Protein AF-A0A225DEX8-F1 (afdb_monomer)

Secondary structure (DSSP, 8-state):
-HHHHHTHHHHHHH--HHHHHHHHHHHHHHTT---HHHHHHHHHHHHHHHHHHHHHHHT-TT--GGGGHHHHHHHHHHHHHH-HHHHHHHHHS---SSSSSS---SS-HHHHHHHHHHHHHHH-SSSSSS-PPPPGGG--HHHHHHHHHHHHH--GGGHHHHHHHHHHTT---HHHHHHHHS-----TT-HHHHHHTTTT--SPPPP-

Foldseek 3Di:
DLLLVLLVLLCVLLVDPLLVLLSVLLVCVVVVNHDPVSVVVSLVSLVVQLVVLCVQQVVDLCRPLSSCSRNLSSVLSNCCVVPVVVSLVSQLDFDCPPPPPDGRHSDDPVSSVLSVLVCCLQPNLFDPDPNPDDDCLLLDPVLLVLLVVCQVVVPLPCLQVSLVSSVVSPDPPPRSNCVSVDPGDDGNSGNSSCVSNVVPPPDPPDDD

Structure (mmCIF, N/CA/C/O backbone):
data_AF-A0A225DEX8-F1
#
_entry.id   AF-A0A225DEX8-F1
#
loop_
_atom_site.group_PDB
_atom_site.id
_atom_site.type_symbol
_atom_site.label_atom_id
_atom_site.label_alt_id
_atom_site.label_comp_id
_atom_site.label_asym_id
_atom_site.label_entity_id
_atom_site.label_seq_id
_atom_site.pdbx_PDB_ins_code
_atom_site.Cartn_x
_atom_site.Cartn_y
_atom_site.Cartn_z
_atom_site.occupancy
_atom_site.B_iso_or_equiv
_atom_site.auth_seq_id
_atom_site.auth_comp_id
_atom_site.auth_asym_id
_atom_site.auth_atom_id
_atom_site.pdbx_PDB_model_num
ATOM 1 N N . MET A 1 1 ? 6.196 6.692 1.007 1.00 75.62 1 MET A N 1
ATOM 2 C CA . MET A 1 1 ? 6.242 5.438 1.795 1.00 75.62 1 MET A CA 1
ATOM 3 C C . MET A 1 1 ? 5.432 4.317 1.157 1.00 75.62 1 MET A C 1
ATOM 5 O O . MET A 1 1 ? 6.055 3.391 0.670 1.00 75.62 1 MET A O 1
ATOM 9 N N . PHE A 1 2 ? 4.096 4.402 1.055 1.00 83.06 2 PHE A N 1
ATOM 10 C CA . PHE A 1 2 ? 3.271 3.321 0.477 1.00 83.06 2 PHE A CA 1
ATOM 11 C C . PHE A 1 2 ? 3.771 2.807 -0.887 1.00 83.06 2 PHE A C 1
ATOM 13 O O . PHE A 1 2 ? 4.120 1.638 -1.004 1.00 83.06 2 PHE A O 1
ATOM 20 N N . THR A 1 3 ? 3.873 3.681 -1.895 1.00 84.00 3 THR A N 1
ATOM 21 C CA . THR A 1 3 ? 4.284 3.301 -3.260 1.00 84.00 3 THR A CA 1
ATOM 22 C C . THR A 1 3 ? 5.684 2.685 -3.299 1.00 84.00 3 THR A C 1
ATOM 24 O O . THR A 1 3 ? 5.915 1.749 -4.050 1.00 84.00 3 THR A O 1
ATOM 27 N N . LEU A 1 4 ? 6.605 3.162 -2.453 1.00 85.12 4 LEU A N 1
ATOM 28 C CA . LEU A 1 4 ? 7.973 2.640 -2.350 1.00 85.12 4 LEU A CA 1
ATOM 29 C C . LEU A 1 4 ? 8.001 1.193 -1.850 1.00 85.12 4 LEU A C 1
ATOM 31 O O . LEU A 1 4 ? 8.741 0.368 -2.378 1.00 85.12 4 LEU A O 1
ATOM 35 N N . THR A 1 5 ? 7.183 0.878 -0.845 1.00 84.00 5 THR A N 1
ATOM 36 C CA . THR A 1 5 ? 7.039 -0.486 -0.325 1.00 84.00 5 THR A CA 1
ATOM 37 C C . THR A 1 5 ? 6.299 -1.375 -1.321 1.00 84.00 5 THR A C 1
ATOM 39 O O . THR A 1 5 ? 6.752 -2.476 -1.628 1.00 84.00 5 THR A O 1
ATOM 42 N N . ALA A 1 6 ? 5.179 -0.885 -1.855 1.00 85.12 6 ALA A N 1
ATOM 43 C CA . ALA A 1 6 ? 4.302 -1.639 -2.742 1.00 85.12 6 ALA A CA 1
ATOM 44 C C . ALA A 1 6 ? 4.925 -1.914 -4.123 1.00 85.12 6 ALA A C 1
ATOM 46 O O . ALA A 1 6 ? 4.546 -2.881 -4.771 1.00 85.12 6 ALA A O 1
ATOM 47 N N . ALA A 1 7 ?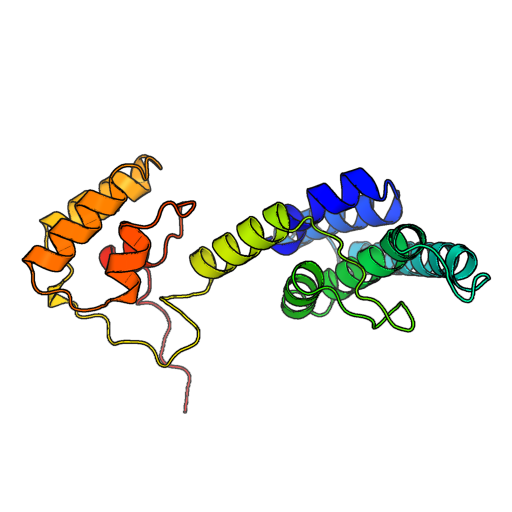 5.895 -1.112 -4.577 1.00 86.25 7 ALA A N 1
ATOM 48 C CA . ALA A 1 7 ? 6.580 -1.324 -5.854 1.00 86.25 7 ALA A CA 1
ATOM 49 C C . ALA A 1 7 ? 7.659 -2.424 -5.808 1.00 86.25 7 ALA A C 1
ATOM 51 O O . ALA A 1 7 ? 8.151 -2.834 -6.860 1.00 86.25 7 ALA A O 1
ATOM 52 N N . LYS A 1 8 ? 8.034 -2.927 -4.622 1.00 86.50 8 LYS A N 1
ATOM 53 C CA . LYS A 1 8 ? 9.108 -3.924 -4.472 1.00 86.50 8 LYS A CA 1
ATOM 54 C C . LYS A 1 8 ? 8.894 -5.195 -5.314 1.00 86.50 8 LYS A C 1
ATOM 56 O O . LYS A 1 8 ? 9.819 -5.552 -6.040 1.00 86.50 8 LYS A O 1
ATOM 61 N N . PRO A 1 9 ? 7.706 -5.831 -5.330 1.00 86.50 9 PRO A N 1
ATOM 62 C CA . PRO A 1 9 ? 7.495 -7.009 -6.169 1.00 86.50 9 PRO A CA 1
ATOM 63 C C . PRO A 1 9 ? 7.640 -6.715 -7.669 1.00 86.50 9 PRO A C 1
ATOM 65 O O . PRO A 1 9 ? 8.103 -7.564 -8.426 1.00 86.50 9 PRO A O 1
ATOM 68 N N . ALA A 1 10 ? 7.292 -5.501 -8.110 1.00 86.69 10 ALA A N 1
ATOM 69 C CA . ALA A 1 10 ? 7.486 -5.083 -9.497 1.00 86.69 10 ALA A CA 1
ATOM 70 C C . ALA A 1 10 ? 8.978 -4.897 -9.836 1.00 86.69 10 ALA A C 1
ATOM 72 O O . ALA A 1 10 ? 9.418 -5.306 -10.910 1.00 86.69 10 ALA A O 1
ATOM 73 N N . LEU A 1 11 ? 9.777 -4.348 -8.913 1.00 87.12 11 LEU A N 1
ATOM 74 C CA . LEU A 1 11 ? 11.234 -4.222 -9.070 1.00 87.12 11 LEU A CA 1
ATOM 75 C C . LEU A 1 11 ? 11.950 -5.574 -9.174 1.00 87.12 11 LEU A C 1
ATOM 77 O O . LEU A 1 11 ? 12.944 -5.693 -9.898 1.00 87.12 11 LEU A O 1
ATOM 81 N N . ASP A 1 12 ? 11.449 -6.578 -8.458 1.00 87.25 12 ASP A N 1
ATOM 82 C CA . ASP A 1 12 ? 11.972 -7.945 -8.498 1.00 87.25 12 ASP A CA 1
ATOM 83 C C . ASP A 1 12 ? 11.606 -8.683 -9.791 1.00 87.25 12 ASP A C 1
ATOM 85 O O . ASP A 1 12 ? 12.166 -9.739 -10.042 1.00 87.25 12 ASP A O 1
ATOM 89 N N . ARG A 1 13 ? 10.705 -8.134 -10.619 1.00 87.94 13 ARG A N 1
ATOM 90 C CA . ARG A 1 13 ? 10.338 -8.686 -11.934 1.00 87.94 13 ARG A CA 1
ATOM 91 C C . ARG A 1 13 ? 10.957 -7.917 -13.105 1.00 87.94 13 ARG A C 1
ATOM 93 O O . ARG A 1 13 ? 11.335 -8.527 -14.096 1.00 87.94 13 ARG A O 1
ATOM 100 N N . VAL A 1 14 ? 11.072 -6.589 -13.003 1.00 85.12 14 VAL A N 1
ATOM 101 C CA . VAL A 1 14 ? 11.559 -5.714 -14.094 1.00 85.12 14 VAL A CA 1
ATOM 102 C C . VAL A 1 14 ? 13.091 -5.559 -14.105 1.00 85.12 14 VAL A C 1
ATOM 104 O O . VAL A 1 14 ? 13.662 -5.223 -15.133 1.00 85.12 14 VAL A O 1
ATOM 107 N N . HIS A 1 15 ? 13.779 -5.813 -12.984 1.00 87.19 15 HIS A N 1
ATOM 108 C CA . HIS A 1 15 ? 15.250 -5.863 -12.870 1.00 87.19 15 HIS A CA 1
ATOM 109 C C . HIS A 1 15 ? 16.056 -4.692 -13.486 1.00 87.19 15 HIS A C 1
ATOM 111 O O . HIS A 1 15 ? 17.232 -4.856 -13.797 1.00 87.19 15 HIS A O 1
ATOM 117 N N . HIS A 1 16 ? 15.486 -3.489 -13.591 1.00 93.50 16 HIS A N 1
ATOM 118 C CA . HIS A 1 16 ? 16.178 -2.334 -14.173 1.00 93.50 16 HIS A CA 1
ATOM 119 C C . HIS A 1 16 ? 16.870 -1.464 -13.110 1.00 93.50 16 HIS A C 1
ATOM 121 O O . HIS A 1 16 ? 16.262 -1.094 -12.099 1.00 93.50 16 HIS A O 1
ATOM 127 N N . THR A 1 17 ? 18.128 -1.082 -13.344 1.00 94.06 17 THR A N 1
ATOM 128 C CA . THR A 1 17 ? 18.960 -0.319 -12.388 1.00 94.06 17 THR A CA 1
ATOM 129 C C . THR A 1 17 ? 18.365 1.048 -12.061 1.00 94.06 17 THR A C 1
ATOM 131 O O . THR A 1 17 ? 18.187 1.359 -10.886 1.00 94.06 17 THR A O 1
ATOM 134 N N . ALA A 1 18 ? 17.942 1.812 -13.074 1.00 94.69 18 ALA A N 1
ATOM 135 C CA . ALA A 1 18 ? 17.290 3.113 -12.875 1.00 94.69 18 ALA A CA 1
ATOM 136 C C . ALA A 1 18 ? 16.050 3.036 -11.961 1.00 94.69 18 ALA A C 1
ATOM 138 O O . ALA A 1 18 ? 15.845 3.902 -11.114 1.00 94.69 18 ALA A O 1
ATOM 139 N N . CYS A 1 19 ? 15.252 1.965 -12.071 1.00 94.75 19 CYS A N 1
ATOM 140 C CA . CYS A 1 19 ? 14.079 1.768 -11.219 1.00 94.75 19 CYS A CA 1
ATOM 141 C C . CYS A 1 19 ? 14.472 1.492 -9.756 1.00 94.75 19 CYS A C 1
ATOM 143 O O . CYS A 1 19 ? 13.818 1.987 -8.836 1.00 94.75 19 CYS A O 1
ATOM 145 N N . ARG A 1 20 ? 15.555 0.734 -9.526 1.00 93.38 20 ARG A N 1
ATOM 146 C CA . ARG A 1 20 ? 16.087 0.473 -8.175 1.00 93.38 20 ARG A CA 1
ATOM 147 C C . ARG A 1 20 ? 16.619 1.753 -7.537 1.00 93.38 20 ARG A C 1
ATOM 149 O O . ARG A 1 20 ? 16.212 2.081 -6.425 1.00 93.38 20 ARG A O 1
ATOM 156 N N . THR A 1 21 ? 17.427 2.514 -8.275 1.00 94.50 21 THR A N 1
ATOM 157 C CA . THR A 1 21 ? 17.938 3.818 -7.829 1.00 94.50 21 THR A CA 1
ATOM 158 C C . THR A 1 21 ? 16.801 4.777 -7.485 1.00 94.50 21 THR A C 1
ATOM 160 O O . THR A 1 21 ? 16.850 5.438 -6.451 1.00 94.50 21 THR A O 1
ATOM 163 N N . ALA A 1 22 ? 15.734 4.810 -8.288 1.00 94.94 22 ALA A N 1
ATOM 164 C CA . ALA A 1 22 ? 14.575 5.649 -8.003 1.00 94.94 22 ALA A CA 1
ATOM 165 C C . ALA A 1 22 ? 13.879 5.293 -6.682 1.00 94.94 22 ALA A C 1
ATOM 167 O O . ALA A 1 22 ? 13.513 6.186 -5.919 1.00 94.94 22 ALA A O 1
ATOM 168 N N . VAL A 1 23 ? 13.732 4.007 -6.360 1.00 92.50 23 VAL A N 1
ATOM 169 C CA . VAL A 1 23 ? 13.159 3.604 -5.067 1.00 92.50 23 VAL A CA 1
ATOM 170 C C . VAL A 1 23 ? 14.089 3.956 -3.905 1.00 92.50 23 VAL A C 1
ATOM 172 O O . VAL A 1 23 ? 13.615 4.480 -2.899 1.00 92.50 23 VAL A O 1
ATOM 175 N N . GLU A 1 24 ? 15.399 3.757 -4.041 1.00 91.75 24 GLU A N 1
ATOM 176 C CA . GLU A 1 24 ? 16.379 4.153 -3.016 1.00 91.75 24 GLU A CA 1
ATOM 177 C C . GLU A 1 24 ? 16.359 5.664 -2.743 1.00 91.75 24 GLU A C 1
ATOM 179 O O . GLU A 1 24 ? 16.281 6.095 -1.589 1.00 91.75 24 GLU A O 1
ATOM 184 N N . VAL A 1 25 ? 16.368 6.484 -3.799 1.00 93.25 25 VAL A N 1
ATOM 185 C CA . VAL A 1 25 ? 16.285 7.946 -3.676 1.00 93.25 25 VAL A CA 1
ATOM 186 C C . VAL A 1 25 ? 14.936 8.372 -3.104 1.00 93.25 25 VAL A C 1
ATOM 188 O O . VAL A 1 25 ? 14.893 9.272 -2.270 1.00 93.25 25 VAL A O 1
ATOM 191 N N . GLY A 1 26 ? 13.840 7.706 -3.470 1.00 90.31 26 GLY A N 1
ATOM 192 C CA . GLY A 1 26 ? 12.527 7.993 -2.899 1.00 90.31 26 GLY A CA 1
ATOM 193 C C . GLY A 1 26 ? 12.422 7.673 -1.400 1.00 90.31 26 GLY A C 1
ATOM 194 O O . GLY A 1 26 ? 11.781 8.435 -0.675 1.00 90.31 26 GLY A O 1
ATOM 195 N N . TRP A 1 27 ? 13.078 6.614 -0.902 1.00 89.44 27 TRP A N 1
ATOM 196 C CA . TRP A 1 27 ? 13.186 6.354 0.545 1.00 89.44 27 TRP A CA 1
ATOM 197 C C . TRP A 1 27 ? 13.971 7.455 1.252 1.00 89.44 27 TRP A C 1
ATOM 199 O O . TRP A 1 27 ? 13.464 8.053 2.200 1.00 89.44 27 TRP A O 1
ATOM 209 N N . ARG A 1 28 ? 15.155 7.800 0.731 1.00 91.69 28 ARG A N 1
ATOM 210 C CA . ARG A 1 28 ? 15.966 8.901 1.272 1.00 91.69 28 ARG A CA 1
ATOM 211 C C . ARG A 1 28 ? 15.208 10.227 1.269 1.00 91.69 28 ARG A C 1
ATOM 213 O O . ARG A 1 28 ? 15.318 10.993 2.219 1.00 91.69 28 ARG A O 1
ATOM 220 N N . LEU A 1 29 ? 14.423 10.505 0.227 1.00 87.69 29 LEU A N 1
ATOM 221 C CA . LEU A 1 29 ? 13.596 11.708 0.147 1.00 87.69 29 LEU A CA 1
ATOM 222 C C . LEU A 1 29 ? 12.515 11.723 1.232 1.00 87.69 29 LEU A C 1
ATOM 224 O O . LEU A 1 29 ? 12.322 12.750 1.877 1.00 87.69 29 LEU A O 1
ATOM 228 N N . ALA A 1 30 ? 11.846 10.592 1.472 1.00 81.12 30 ALA A N 1
ATOM 229 C CA . ALA A 1 30 ? 10.844 10.475 2.531 1.00 81.12 30 ALA A CA 1
ATOM 230 C C . 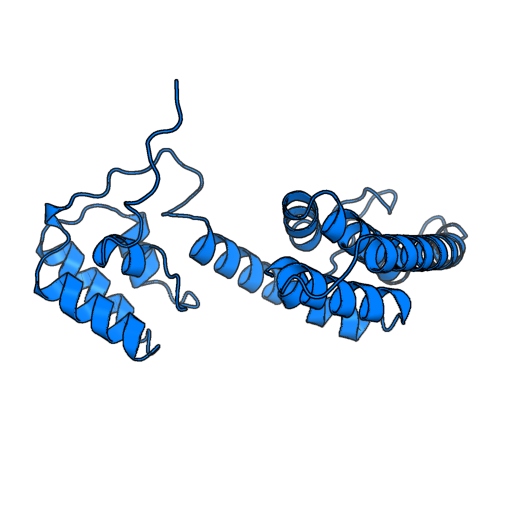ALA A 1 30 ? 11.436 10.668 3.942 1.00 81.12 30 ALA A C 1
ATOM 232 O O . ALA A 1 30 ? 10.728 11.104 4.847 1.00 81.12 30 ALA A O 1
ATOM 233 N N . GLU A 1 31 ? 12.727 10.383 4.110 1.00 87.56 31 GLU A N 1
ATOM 234 C CA . GLU A 1 31 ? 13.494 10.600 5.343 1.00 87.56 31 GLU A CA 1
ATOM 235 C C . GLU A 1 31 ? 14.142 11.998 5.422 1.00 87.56 31 GLU A C 1
ATOM 237 O O . GLU A 1 31 ? 14.791 12.324 6.414 1.00 87.56 31 GLU A O 1
ATOM 242 N N . GLY A 1 32 ? 13.986 12.840 4.392 1.00 88.88 32 GLY A N 1
ATOM 243 C CA . GLY A 1 32 ? 14.611 14.167 4.320 1.00 88.88 32 GLY A CA 1
ATOM 244 C C . GLY A 1 32 ? 16.120 14.150 4.031 1.00 88.88 32 GLY A C 1
ATOM 245 O O . GLY A 1 32 ? 16.792 15.162 4.213 1.00 88.88 32 GLY A O 1
ATOM 246 N N . ALA A 1 33 ? 16.661 13.018 3.573 1.00 88.38 33 ALA A N 1
ATOM 247 C CA . ALA A 1 33 ? 18.085 12.775 3.315 1.00 88.38 33 ALA A CA 1
ATOM 248 C C . ALA A 1 33 ? 18.485 12.854 1.822 1.00 88.38 33 ALA A C 1
ATOM 250 O O . ALA A 1 33 ? 19.627 12.541 1.460 1.00 88.38 33 ALA A O 1
ATOM 251 N N . ALA A 1 34 ? 17.558 13.227 0.934 1.00 93.00 34 ALA A N 1
ATOM 252 C CA . ALA A 1 34 ? 17.821 13.444 -0.490 1.00 93.00 34 ALA A CA 1
ATOM 253 C C . ALA A 1 34 ? 17.641 14.917 -0.872 1.00 93.00 34 ALA A C 1
ATOM 255 O O . ALA A 1 34 ? 16.723 15.591 -0.404 1.00 93.00 34 ALA A O 1
ATOM 256 N N . SER A 1 35 ? 18.519 15.404 -1.744 1.00 94.12 35 SER A N 1
ATOM 257 C CA . SER A 1 35 ? 18.472 16.758 -2.293 1.00 94.12 35 SER A CA 1
ATOM 258 C C . SER A 1 35 ? 17.595 16.841 -3.549 1.00 94.12 35 SER A C 1
ATOM 260 O O . SER A 1 35 ? 17.312 15.837 -4.203 1.00 94.12 35 SER A O 1
ATOM 262 N N . ALA A 1 36 ? 17.224 18.060 -3.952 1.00 91.62 36 ALA A N 1
ATOM 263 C CA . ALA A 1 36 ? 16.546 18.290 -5.232 1.00 91.62 36 ALA A CA 1
ATOM 264 C C . ALA A 1 36 ? 17.391 17.828 -6.438 1.00 91.62 36 ALA A C 1
ATOM 266 O O . ALA A 1 36 ? 16.845 17.364 -7.436 1.00 91.62 36 ALA A O 1
ATOM 267 N N . ASN A 1 37 ? 18.722 17.907 -6.332 1.00 94.94 37 ASN A N 1
ATOM 268 C CA . ASN A 1 37 ? 19.634 17.418 -7.363 1.00 94.94 37 ASN A CA 1
ATOM 269 C C . ASN A 1 37 ? 19.601 15.886 -7.478 1.00 94.94 37 ASN A C 1
ATOM 271 O O . ASN A 1 37 ? 19.576 15.364 -8.588 1.00 94.94 37 ASN A O 1
ATOM 275 N N . ASP A 1 38 ? 19.537 15.168 -6.350 1.00 93.75 38 ASP A N 1
ATOM 276 C CA . ASP A 1 38 ? 19.402 13.702 -6.351 1.00 93.75 38 ASP A CA 1
ATOM 277 C C . ASP A 1 38 ? 18.121 13.266 -7.082 1.00 93.75 38 ASP A C 1
ATOM 279 O O . ASP A 1 38 ? 18.135 12.318 -7.871 1.00 93.75 38 ASP A O 1
ATOM 283 N N . VAL A 1 39 ? 17.018 13.991 -6.863 1.00 93.88 39 VAL A N 1
ATOM 284 C CA . VAL A 1 39 ? 15.743 13.752 -7.556 1.00 93.88 39 VAL A CA 1
ATOM 285 C C . VAL A 1 39 ? 15.864 14.052 -9.053 1.00 93.88 39 VAL A C 1
ATOM 287 O O . VAL A 1 39 ? 15.430 13.240 -9.866 1.00 93.88 39 VAL A O 1
ATOM 290 N N . ALA A 1 40 ? 16.491 15.166 -9.439 1.00 95.38 40 ALA A N 1
ATOM 291 C CA . ALA A 1 40 ? 16.664 15.533 -10.847 1.00 95.38 40 ALA A CA 1
ATOM 292 C C . ALA A 1 40 ? 17.474 14.484 -11.634 1.00 95.38 40 ALA A C 1
ATOM 294 O O . ALA A 1 40 ? 17.033 14.040 -12.694 1.00 95.38 40 ALA A O 1
ATOM 295 N N . VAL A 1 41 ? 18.605 14.028 -11.083 1.00 96.75 41 VAL A N 1
ATOM 296 C CA . VAL A 1 41 ? 19.435 12.965 -11.685 1.00 96.75 41 VAL A CA 1
ATOM 297 C C . VAL A 1 41 ? 18.651 11.655 -11.802 1.00 96.75 41 VAL A C 1
ATOM 299 O O . VAL A 1 41 ? 18.724 10.961 -12.815 1.00 96.75 41 VAL A O 1
ATOM 302 N N . THR A 1 42 ? 17.851 11.329 -10.785 1.00 96.75 42 THR A N 1
ATOM 303 C CA . THR A 1 42 ? 16.991 10.138 -10.799 1.00 96.75 42 THR A CA 1
ATOM 304 C C . THR A 1 42 ? 15.955 10.197 -11.922 1.00 96.75 42 THR A C 1
ATOM 306 O O . THR A 1 42 ? 15.764 9.210 -12.634 1.00 96.75 42 THR A O 1
ATOM 309 N N . LEU A 1 43 ? 15.302 11.346 -12.110 1.00 96.25 43 LEU A N 1
ATOM 310 C CA . LEU A 1 43 ? 14.310 11.541 -13.169 1.00 96.25 43 LEU A CA 1
ATOM 311 C C . LEU A 1 43 ? 14.930 11.445 -14.571 1.00 96.25 43 LEU A C 1
ATOM 313 O O . LEU A 1 43 ? 14.301 10.901 -15.477 1.00 96.25 43 LEU A O 1
ATOM 317 N N . GLU A 1 44 ? 16.169 11.906 -14.753 1.00 96.44 44 GLU A N 1
ATOM 318 C CA . GLU A 1 44 ? 16.896 11.736 -16.016 1.00 96.44 44 GLU A CA 1
ATOM 319 C C . GLU A 1 44 ? 17.207 10.261 -16.313 1.00 96.44 44 GLU A C 1
ATOM 321 O O . GLU A 1 44 ? 16.973 9.796 -17.431 1.00 96.44 44 GLU A O 1
ATOM 326 N N . GLY A 1 45 ? 17.642 9.499 -15.305 1.00 96.25 45 GLY A N 1
ATOM 327 C CA . GLY A 1 45 ? 17.847 8.053 -15.438 1.00 96.25 45 GLY A CA 1
ATOM 328 C C . GLY A 1 45 ? 16.555 7.290 -15.752 1.00 96.25 45 GLY A C 1
ATOM 329 O O . GLY A 1 45 ? 16.558 6.373 -16.574 1.00 96.25 45 GLY A O 1
ATOM 330 N N . LEU A 1 46 ? 15.432 7.690 -15.146 1.00 95.75 46 LEU A N 1
ATOM 331 C CA . LEU A 1 46 ? 14.112 7.141 -15.467 1.00 95.75 46 LEU A CA 1
ATOM 332 C C . LEU A 1 46 ? 13.698 7.465 -16.909 1.00 95.75 46 LEU A C 1
ATOM 334 O O . LEU A 1 46 ? 13.190 6.585 -17.596 1.00 95.75 46 LEU A O 1
ATOM 338 N N . ARG A 1 47 ? 13.957 8.681 -17.406 1.00 94.44 47 ARG A N 1
ATOM 339 C CA . ARG A 1 47 ? 13.677 9.038 -18.808 1.00 94.44 47 ARG A CA 1
ATOM 340 C C . ARG A 1 47 ? 14.445 8.148 -19.791 1.00 94.44 47 ARG A C 1
ATOM 342 O O . ARG A 1 47 ? 13.842 7.656 -20.737 1.00 94.44 47 ARG A O 1
ATOM 349 N N . ALA A 1 48 ? 15.729 7.891 -19.547 1.00 93.50 48 ALA A N 1
ATOM 350 C CA . ALA A 1 48 ? 16.513 6.992 -20.398 1.00 93.50 48 ALA A CA 1
ATOM 351 C C . ALA A 1 48 ? 15.947 5.555 -20.397 1.00 93.50 48 ALA A C 1
ATOM 353 O O . ALA A 1 48 ? 15.777 4.954 -21.453 1.00 93.50 48 ALA A O 1
ATOM 354 N N . ALA A 1 49 ? 15.566 5.036 -19.224 1.00 92.88 49 ALA A N 1
ATOM 355 C CA . ALA A 1 49 ? 14.940 3.714 -19.100 1.00 92.88 49 ALA A CA 1
ATOM 356 C C . ALA A 1 49 ? 13.574 3.627 -19.809 1.00 92.88 49 ALA A C 1
ATOM 358 O O . ALA A 1 49 ? 13.183 2.572 -20.309 1.00 92.88 49 ALA A O 1
ATOM 359 N N . TRP A 1 50 ? 12.824 4.733 -19.839 1.00 89.94 50 TRP A N 1
ATOM 360 C CA . TRP A 1 50 ? 11.577 4.829 -20.593 1.00 89.94 50 TRP A CA 1
ATOM 361 C C . TRP A 1 50 ? 11.819 4.714 -22.100 1.00 89.94 50 TRP A C 1
ATOM 363 O O . TRP A 1 50 ? 11.105 3.968 -22.764 1.00 89.94 50 TRP A O 1
ATOM 373 N N . GLU A 1 51 ? 12.815 5.425 -22.631 1.00 89.69 51 GLU A N 1
ATOM 374 C CA . GLU A 1 51 ? 13.178 5.386 -24.054 1.00 89.69 51 GLU A CA 1
ATOM 375 C C . GLU A 1 51 ? 13.615 3.976 -24.483 1.00 89.69 51 GLU A C 1
ATOM 377 O O . GLU A 1 51 ? 13.091 3.457 -25.468 1.00 89.69 51 GLU A O 1
ATOM 382 N N . GLU A 1 52 ? 14.460 3.313 -23.687 1.00 87.75 52 GLU A N 1
ATOM 383 C CA . GLU A 1 52 ? 14.880 1.917 -23.900 1.00 87.75 52 GLU A CA 1
ATOM 384 C C . GLU A 1 52 ? 13.687 0.940 -23.913 1.00 87.75 52 GLU A C 1
ATOM 386 O O . GLU A 1 52 ? 13.545 0.090 -24.803 1.00 87.75 52 GLU A O 1
ATOM 391 N N . GLY A 1 53 ? 12.786 1.076 -22.934 1.00 83.69 53 GLY A N 1
ATOM 392 C CA . GLY A 1 53 ? 11.591 0.240 -22.846 1.00 83.69 53 GLY A CA 1
ATOM 393 C C . GLY A 1 53 ? 10.603 0.487 -23.990 1.00 83.69 53 GLY A C 1
ATOM 394 O O . GLY A 1 53 ? 9.989 -0.456 -24.488 1.00 83.69 53 GLY A O 1
ATOM 395 N N . LEU A 1 54 ? 10.458 1.739 -24.434 1.00 79.81 54 LEU A N 1
ATOM 396 C CA . LEU A 1 54 ? 9.618 2.089 -25.577 1.00 79.81 54 LEU A CA 1
ATOM 397 C C . LEU A 1 54 ? 10.178 1.548 -26.891 1.00 79.81 54 LEU A C 1
ATOM 399 O O . LEU A 1 54 ? 9.407 1.013 -27.683 1.00 79.81 54 LEU A O 1
ATOM 403 N N . GLU A 1 55 ? 11.484 1.655 -27.131 1.00 79.75 55 GLU A N 1
ATOM 404 C CA . GLU A 1 55 ? 12.116 1.107 -28.338 1.00 79.75 55 GLU A CA 1
ATOM 405 C C . GLU A 1 55 ? 11.863 -0.404 -28.456 1.00 79.75 55 GLU A C 1
ATOM 407 O O . GLU A 1 55 ? 11.496 -0.903 -29.522 1.00 79.75 55 GLU A O 1
ATOM 412 N N . SER A 1 56 ? 11.926 -1.108 -27.324 1.00 72.12 56 SER A N 1
ATOM 413 C CA . SER A 1 56 ? 11.634 -2.542 -27.231 1.00 72.12 56 SER A CA 1
ATOM 414 C C . SER A 1 56 ? 10.161 -2.889 -27.503 1.00 72.12 56 SER A C 1
ATOM 416 O O . SER A 1 56 ? 9.866 -3.970 -28.013 1.00 72.12 56 SER A O 1
ATOM 418 N N . ALA A 1 57 ? 9.226 -1.991 -27.176 1.00 67.75 57 ALA A N 1
ATOM 419 C CA . ALA A 1 57 ? 7.784 -2.239 -27.258 1.00 67.75 57 ALA A CA 1
ATOM 420 C C . ALA A 1 57 ? 7.135 -1.743 -28.569 1.00 67.75 57 ALA A C 1
ATOM 422 O O . ALA A 1 57 ? 6.228 -2.388 -29.094 1.00 67.75 57 ALA A O 1
ATOM 423 N N . ILE A 1 58 ? 7.605 -0.623 -29.134 1.00 65.00 58 ILE A N 1
ATOM 424 C CA . ILE A 1 58 ? 6.998 0.057 -30.298 1.00 65.00 58 ILE A CA 1
ATOM 425 C C . ILE A 1 58 ? 7.162 -0.738 -31.605 1.00 65.00 58 ILE A C 1
ATOM 427 O O . ILE A 1 58 ? 6.370 -0.565 -32.532 1.00 65.00 58 ILE A O 1
ATOM 431 N N . HIS A 1 59 ? 8.147 -1.636 -31.704 1.00 61.81 59 HIS A N 1
ATOM 432 C CA . HIS A 1 59 ? 8.348 -2.458 -32.907 1.00 61.81 59 HIS A CA 1
ATOM 433 C C . HIS A 1 59 ? 7.311 -3.577 -33.109 1.00 61.81 59 HIS A C 1
ATOM 435 O O . HIS A 1 59 ? 7.298 -4.199 -34.171 1.00 61.81 59 HIS A O 1
ATOM 441 N N . TYR A 1 60 ? 6.399 -3.801 -32.158 1.00 57.81 60 TYR A N 1
ATOM 442 C CA . TYR A 1 60 ? 5.375 -4.839 -32.257 1.00 57.81 60 TYR A CA 1
ATOM 443 C C . TYR A 1 60 ? 3.971 -4.255 -32.054 1.00 57.81 60 TYR A C 1
ATOM 445 O O . TYR A 1 60 ? 3.621 -3.804 -30.968 1.00 57.81 60 TYR A O 1
ATOM 453 N N . TYR A 1 61 ? 3.132 -4.335 -33.094 1.00 52.88 61 TYR A N 1
ATOM 454 C CA . TYR A 1 61 ? 1.699 -3.989 -33.028 1.00 52.88 61 TYR A CA 1
ATOM 455 C C . TYR A 1 61 ? 0.942 -4.795 -31.948 1.00 52.88 61 TYR A C 1
ATOM 457 O O . TYR A 1 61 ? -0.087 -4.346 -31.453 1.00 52.88 61 TYR A O 1
ATOM 465 N N . GLU A 1 62 ? 1.486 -5.956 -31.563 1.00 62.34 62 GLU A N 1
ATOM 466 C CA . GLU A 1 62 ? 1.002 -6.858 -30.510 1.00 62.34 62 GLU A CA 1
ATOM 467 C C . GLU A 1 62 ? 2.154 -7.243 -29.559 1.00 62.34 62 GLU A C 1
ATOM 469 O O . GLU A 1 62 ? 2.419 -8.420 -29.314 1.00 62.34 62 GLU A O 1
ATOM 474 N N . ALA A 1 63 ? 2.914 -6.256 -29.073 1.00 64.31 63 ALA A N 1
ATOM 475 C CA . ALA A 1 63 ? 3.943 -6.501 -28.063 1.00 64.31 63 ALA A CA 1
ATOM 476 C C . ALA A 1 63 ? 3.332 -7.207 -26.831 1.00 64.31 63 ALA A C 1
ATOM 478 O O . ALA A 1 63 ? 2.331 -6.718 -26.301 1.00 64.31 63 ALA A O 1
ATOM 479 N N . PRO A 1 64 ? 3.930 -8.311 -26.340 1.00 71.25 64 PRO A N 1
ATOM 480 C CA . PRO A 1 64 ? 3.472 -8.981 -25.130 1.00 71.25 64 PRO A CA 1
ATOM 481 C C . PRO A 1 64 ? 3.399 -8.008 -23.940 1.00 71.25 64 PRO A C 1
ATOM 483 O O . PRO A 1 64 ? 4.264 -7.129 -23.830 1.00 71.25 64 PRO A O 1
ATOM 486 N N . PRO A 1 65 ? 2.427 -8.151 -23.017 1.00 68.31 65 PRO A N 1
ATOM 487 C CA . PRO A 1 65 ? 2.295 -7.283 -21.842 1.00 68.31 65 PRO A CA 1
ATOM 488 C C . PRO A 1 65 ? 3.582 -7.144 -21.014 1.00 68.31 65 PRO A C 1
ATOM 490 O O . PRO A 1 65 ? 3.803 -6.111 -20.380 1.00 68.31 65 PRO A O 1
ATOM 493 N N . GLU A 1 66 ? 4.456 -8.151 -21.040 1.00 75.50 66 GLU A N 1
ATOM 494 C CA . GLU A 1 66 ? 5.738 -8.167 -20.336 1.00 75.50 66 GLU A CA 1
ATOM 495 C C . GLU A 1 66 ? 6.711 -7.098 -20.854 1.00 75.50 66 GLU A C 1
ATOM 497 O O . GLU A 1 66 ? 7.427 -6.495 -20.053 1.00 75.50 66 GLU A O 1
ATOM 502 N N . LEU A 1 67 ? 6.703 -6.800 -22.161 1.00 79.50 67 LEU A N 1
ATOM 503 C CA . LEU A 1 67 ? 7.559 -5.755 -22.747 1.00 79.50 67 LEU A CA 1
ATOM 504 C C . LEU A 1 67 ? 7.159 -4.349 -22.282 1.00 79.50 67 LEU A C 1
ATOM 506 O O . LEU A 1 67 ? 7.977 -3.432 -22.268 1.00 79.50 67 LEU A O 1
ATOM 510 N N . TRP A 1 68 ? 5.919 -4.183 -21.828 1.00 81.44 68 TRP A N 1
ATOM 511 C CA . TRP A 1 68 ? 5.404 -2.912 -21.326 1.00 81.44 68 TRP A CA 1
ATOM 512 C C . TRP A 1 68 ? 5.605 -2.721 -19.822 1.00 81.44 68 TRP A C 1
ATOM 514 O O . TRP A 1 68 ? 5.363 -1.624 -19.309 1.00 81.44 68 TRP A O 1
ATOM 524 N N . ALA A 1 69 ? 6.061 -3.750 -19.100 1.00 86.00 69 ALA A N 1
ATOM 525 C CA . ALA A 1 69 ? 6.251 -3.685 -17.654 1.00 86.00 69 ALA A CA 1
ATOM 526 C C . ALA A 1 69 ? 7.303 -2.636 -17.253 1.00 86.00 69 ALA A C 1
ATOM 528 O O . ALA A 1 69 ? 7.097 -1.914 -16.275 1.00 86.00 69 ALA A O 1
ATOM 529 N N . LEU A 1 70 ? 8.390 -2.504 -18.025 1.00 88.75 70 LEU A N 1
ATOM 530 C CA . LEU A 1 70 ? 9.430 -1.502 -17.775 1.00 88.75 70 LEU A CA 1
ATOM 531 C C . LEU A 1 70 ? 8.914 -0.067 -17.984 1.00 88.75 70 LEU A C 1
ATOM 533 O O . LEU A 1 70 ? 8.915 0.681 -17.003 1.00 88.75 70 LEU A O 1
ATOM 537 N N . PRO A 1 71 ? 8.395 0.326 -19.168 1.00 88.75 71 PRO A N 1
ATOM 538 C CA . PRO A 1 71 ? 7.777 1.640 -19.349 1.00 88.75 71 PRO A CA 1
ATOM 539 C C . PRO A 1 71 ? 6.721 1.942 -18.280 1.00 88.75 71 PRO A C 1
ATOM 541 O O . PRO A 1 71 ? 6.705 3.016 -17.673 1.00 88.75 71 PRO A O 1
ATOM 544 N N . ARG A 1 72 ? 5.868 0.961 -17.961 1.00 87.88 72 ARG A N 1
ATOM 545 C CA . ARG A 1 72 ? 4.825 1.119 -16.946 1.00 87.88 72 ARG A CA 1
ATOM 546 C C . ARG A 1 72 ? 5.400 1.425 -15.561 1.00 87.88 72 ARG A C 1
ATOM 548 O O . ARG A 1 72 ? 4.899 2.341 -14.902 1.00 87.88 72 ARG A O 1
ATOM 555 N N . LEU A 1 73 ? 6.417 0.681 -15.124 1.00 91.00 73 LEU A N 1
ATOM 556 C CA . LEU A 1 73 ? 7.077 0.893 -13.835 1.00 91.00 73 LEU A CA 1
ATOM 557 C C . LEU A 1 73 ? 7.782 2.249 -13.794 1.00 91.00 73 LEU A C 1
ATOM 559 O O . LEU A 1 73 ? 7.621 2.986 -12.822 1.00 91.00 73 LEU A O 1
ATOM 563 N N . VAL A 1 74 ? 8.488 2.609 -14.865 1.00 92.81 74 VAL A N 1
ATOM 564 C CA . VAL A 1 74 ? 9.166 3.902 -14.988 1.00 92.81 74 VAL A CA 1
ATOM 565 C C . VAL A 1 74 ? 8.180 5.059 -14.833 1.00 92.81 74 VAL A C 1
ATOM 567 O O . VAL A 1 74 ? 8.428 5.959 -14.038 1.00 92.81 74 VAL A O 1
ATOM 570 N N . ASN A 1 75 ? 7.018 5.009 -15.489 1.00 91.00 75 ASN A N 1
ATOM 571 C CA . ASN A 1 75 ? 5.992 6.041 -15.325 1.00 91.00 75 ASN A CA 1
ATOM 572 C C . ASN A 1 75 ? 5.494 6.161 -13.871 1.00 91.00 75 ASN A C 1
ATOM 574 O O . ASN A 1 75 ? 5.350 7.271 -13.362 1.00 91.00 75 ASN A O 1
ATOM 578 N N . VAL A 1 76 ? 5.254 5.039 -13.179 1.00 91.44 76 VAL A N 1
ATOM 579 C CA . VAL A 1 76 ? 4.861 5.064 -11.755 1.00 91.44 76 VAL A CA 1
ATOM 580 C C . VAL A 1 76 ? 5.954 5.699 -10.889 1.00 91.44 76 VAL A C 1
ATOM 582 O O . VAL A 1 76 ? 5.647 6.499 -10.006 1.00 91.44 76 VAL A O 1
ATOM 585 N N . LEU A 1 77 ? 7.224 5.383 -11.148 1.00 93.75 77 LEU A N 1
ATOM 586 C CA . LEU A 1 77 ? 8.356 5.937 -10.403 1.00 93.75 77 LEU A CA 1
ATOM 587 C C . LEU A 1 77 ? 8.603 7.416 -10.722 1.00 93.75 77 LEU A C 1
ATOM 589 O O . LEU A 1 77 ? 8.965 8.167 -9.826 1.00 93.75 77 LEU A O 1
ATOM 593 N N . THR A 1 78 ? 8.332 7.876 -11.940 1.00 94.00 78 THR A N 1
ATOM 594 C CA . THR A 1 78 ? 8.361 9.307 -12.280 1.00 94.00 78 THR A CA 1
ATOM 595 C C . THR A 1 78 ? 7.268 10.075 -11.536 1.00 94.00 78 THR A C 1
ATOM 597 O O . THR A 1 78 ? 7.524 11.142 -10.972 1.00 94.00 78 THR A O 1
ATOM 600 N N . LEU A 1 79 ? 6.052 9.521 -11.475 1.00 91.19 79 LEU A N 1
ATOM 601 C CA . LEU A 1 79 ? 4.952 10.108 -10.706 1.00 91.19 79 LEU A CA 1
ATOM 602 C C . LEU A 1 79 ? 5.249 10.122 -9.207 1.00 91.19 79 LEU A C 1
ATOM 604 O O . LEU A 1 79 ? 4.806 11.030 -8.521 1.00 91.19 79 LEU A O 1
ATOM 608 N N . LEU A 1 80 ? 6.021 9.169 -8.682 1.00 92.44 80 LEU A N 1
ATOM 609 C CA . LEU A 1 80 ? 6.350 9.119 -7.256 1.00 92.44 80 LEU A CA 1
ATOM 610 C C . LEU A 1 80 ? 6.980 10.424 -6.743 1.00 92.44 80 LEU A C 1
ATOM 612 O O . LEU A 1 80 ? 6.705 10.820 -5.611 1.00 92.44 80 LEU A O 1
ATOM 616 N N . PHE A 1 81 ? 7.802 11.077 -7.566 1.00 92.00 81 PHE A N 1
ATOM 617 C CA . PHE A 1 81 ? 8.506 12.308 -7.201 1.00 92.00 81 PHE A CA 1
ATOM 618 C C . PHE A 1 81 ? 7.687 13.582 -7.426 1.00 92.00 81 PHE A C 1
ATOM 620 O O . PHE A 1 81 ? 7.961 14.588 -6.780 1.00 92.00 81 PHE A O 1
ATOM 627 N N . ASN A 1 82 ? 6.694 13.545 -8.317 1.00 88.81 82 ASN A N 1
ATOM 628 C CA . ASN A 1 82 ? 5.919 14.726 -8.713 1.00 88.81 82 ASN A CA 1
ATOM 629 C C . ASN A 1 82 ? 4.497 14.714 -8.130 1.00 88.81 82 ASN A C 1
ATOM 631 O O . ASN A 1 82 ? 4.008 15.720 -7.626 1.00 88.81 82 ASN A O 1
ATOM 635 N N . GLU A 1 83 ? 3.845 13.553 -8.165 1.00 87.44 83 GLU A N 1
ATOM 636 C CA . GLU A 1 83 ? 2.449 13.319 -7.792 1.00 87.44 83 GLU A CA 1
ATOM 637 C C . GLU A 1 83 ? 2.305 11.960 -7.069 1.00 87.44 83 GLU A C 1
ATOM 639 O O . GLU A 1 83 ? 1.783 10.985 -7.621 1.00 87.44 83 GLU A O 1
ATOM 644 N N . PRO A 1 84 ? 2.761 11.839 -5.808 1.00 83.31 84 PRO A N 1
ATOM 645 C CA . PRO A 1 84 ? 2.871 10.548 -5.118 1.00 83.31 84 PRO A CA 1
ATOM 646 C C . PRO A 1 84 ? 1.531 9.818 -4.931 1.00 83.31 84 PRO A C 1
ATOM 648 O O . PRO A 1 84 ? 1.498 8.586 -4.896 1.00 83.31 84 PRO A O 1
ATOM 651 N N . ALA A 1 85 ? 0.421 10.558 -4.830 1.00 78.06 85 ALA A N 1
ATOM 652 C CA . ALA A 1 85 ? -0.922 9.982 -4.771 1.00 78.06 85 ALA A CA 1
ATOM 653 C C . ALA A 1 85 ? -1.317 9.324 -6.104 1.00 78.06 85 ALA A C 1
ATOM 655 O O . ALA A 1 85 ? -1.845 8.211 -6.121 1.00 78.06 85 ALA A O 1
ATOM 656 N N . GLU A 1 86 ? -0.996 9.975 -7.220 1.00 80.06 86 GLU A N 1
ATOM 657 C CA . GLU A 1 86 ? -1.238 9.443 -8.557 1.00 80.06 86 GLU A CA 1
ATOM 658 C C . GLU A 1 86 ? -0.324 8.243 -8.838 1.00 80.06 86 GLU A C 1
ATOM 660 O O . GLU A 1 86 ? -0.780 7.230 -9.368 1.00 80.06 86 GLU A O 1
ATOM 665 N N . ALA A 1 87 ? 0.926 8.274 -8.367 1.00 86.75 87 ALA A N 1
ATOM 666 C CA . ALA A 1 87 ? 1.823 7.119 -8.409 1.00 86.75 87 ALA A CA 1
ATOM 667 C C . ALA A 1 87 ? 1.226 5.892 -7.697 1.00 86.75 87 ALA A C 1
ATOM 669 O O . ALA A 1 87 ? 1.226 4.791 -8.248 1.00 86.75 87 ALA A O 1
ATOM 670 N N . ALA A 1 88 ? 0.669 6.079 -6.494 1.00 84.25 88 ALA A N 1
ATOM 671 C CA . ALA A 1 88 ? -0.002 5.010 -5.752 1.00 84.25 88 ALA A CA 1
ATOM 672 C C . ALA A 1 88 ? -1.225 4.471 -6.512 1.00 84.25 88 ALA A C 1
ATOM 674 O O . ALA A 1 88 ? -1.395 3.255 -6.635 1.00 84.25 88 ALA A O 1
ATOM 675 N N . ARG A 1 89 ? -2.052 5.363 -7.073 1.00 80.44 89 ARG A N 1
ATOM 676 C CA . ARG A 1 89 ? -3.225 4.985 -7.874 1.00 80.44 89 ARG A CA 1
ATOM 677 C C . ARG A 1 89 ? -2.827 4.168 -9.099 1.00 80.44 89 ARG A C 1
ATOM 679 O O . ARG A 1 89 ? -3.443 3.145 -9.378 1.00 80.44 89 ARG A O 1
ATOM 686 N N . GLN A 1 90 ? -1.798 4.600 -9.817 1.00 84.31 90 GLN A N 1
ATOM 687 C CA . GLN A 1 90 ? -1.325 3.939 -11.029 1.00 84.31 90 GLN A CA 1
ATOM 688 C C . GLN A 1 90 ? -0.598 2.618 -10.751 1.00 84.31 90 GLN A C 1
ATOM 690 O O . GLN A 1 90 ? -0.647 1.711 -11.579 1.00 84.31 90 GLN A O 1
ATOM 695 N N . LEU A 1 91 ? 0.031 2.468 -9.588 1.00 86.88 91 LEU A N 1
ATOM 696 C CA . LEU A 1 91 ? 0.570 1.179 -9.165 1.00 86.88 91 LEU A CA 1
ATOM 697 C C . LEU A 1 91 ? -0.547 0.138 -8.952 1.00 86.88 91 LEU A C 1
ATOM 699 O O . LEU A 1 91 ? -0.384 -1.022 -9.322 1.00 86.88 91 LEU A O 1
ATOM 703 N N . LEU A 1 92 ? -1.681 0.562 -8.384 1.00 82.25 92 LEU A N 1
ATOM 704 C CA . LEU A 1 92 ? -2.828 -0.301 -8.072 1.00 82.25 92 LEU A CA 1
ATOM 705 C C . LEU A 1 92 ? -3.741 -0.566 -9.271 1.00 82.25 92 LEU A C 1
ATOM 707 O O . LEU A 1 92 ? -4.266 -1.669 -9.427 1.00 82.25 92 LEU A O 1
ATOM 711 N N . VAL A 1 93 ? -3.971 0.459 -10.090 1.00 75.19 93 VAL A N 1
ATOM 712 C CA . VAL A 1 93 ? -4.878 0.409 -11.235 1.00 75.19 93 VAL A CA 1
ATOM 713 C C . VAL A 1 93 ? -4.040 0.257 -12.502 1.00 75.19 93 VAL A C 1
ATOM 715 O O . VAL A 1 93 ? -3.350 1.204 -12.898 1.00 75.19 93 VAL A O 1
ATOM 718 N N . PRO A 1 94 ? -4.078 -0.910 -13.166 1.00 66.44 94 PRO A N 1
ATOM 719 C CA . PRO A 1 94 ? -3.397 -1.075 -14.437 1.00 66.44 94 PRO A CA 1
ATOM 720 C C . PRO A 1 94 ? -4.086 -0.184 -15.476 1.00 66.44 94 PRO A C 1
ATOM 722 O O . PRO A 1 94 ? -5.284 -0.305 -15.723 1.00 66.44 94 PRO A O 1
ATOM 725 N N . LEU A 1 95 ? -3.335 0.758 -16.047 1.00 63.16 95 LEU A N 1
ATOM 726 C CA . LEU A 1 95 ? -3.818 1.675 -17.076 1.00 63.16 95 LEU A CA 1
ATOM 727 C C . LEU A 1 95 ? -3.224 1.302 -18.430 1.00 63.16 95 LEU A C 1
ATOM 729 O O . LEU A 1 95 ? -2.112 0.783 -18.508 1.00 63.16 95 LEU A O 1
ATOM 733 N N . SER A 1 96 ? -3.948 1.641 -19.492 1.00 55.62 96 SER A N 1
ATOM 734 C CA . SER A 1 96 ? -3.530 1.472 -20.885 1.00 55.62 96 SER A CA 1
ATOM 735 C C . SER A 1 96 ? -2.717 2.655 -21.422 1.00 55.62 96 SER A C 1
ATOM 737 O O . SER A 1 96 ? -2.518 2.741 -22.623 1.00 55.62 96 SER A O 1
ATOM 739 N N . ILE A 1 97 ? -2.266 3.593 -20.574 1.00 52.59 97 ILE A N 1
ATOM 740 C CA . ILE A 1 97 ? -1.594 4.830 -21.036 1.00 52.59 97 ILE A CA 1
ATOM 741 C C . ILE A 1 97 ? -0.374 4.510 -21.915 1.00 52.59 97 ILE A C 1
ATOM 743 O O . ILE A 1 97 ? -0.028 5.298 -22.787 1.00 52.59 97 ILE A O 1
ATOM 747 N N . VAL A 1 98 ? 0.243 3.341 -21.716 1.00 55.03 98 VAL A N 1
ATOM 748 C CA . VAL A 1 98 ? 1.440 2.926 -22.450 1.00 55.03 98 VAL A CA 1
ATOM 749 C C . VAL A 1 98 ? 1.154 1.870 -23.531 1.00 55.03 98 VAL A C 1
ATOM 751 O O . VAL A 1 98 ? 1.868 1.844 -24.517 1.00 55.03 98 VAL A O 1
ATOM 754 N N . HIS A 1 99 ? 0.086 1.065 -23.426 1.00 54.94 99 HIS A N 1
ATOM 755 C CA . HIS A 1 99 ? -0.229 -0.023 -24.371 1.00 54.94 99 HIS A CA 1
ATOM 756 C C . HIS A 1 99 ? -1.540 0.248 -25.134 1.00 54.94 99 HIS A C 1
ATOM 758 O O . HIS A 1 99 ? -2.574 0.485 -24.501 1.00 54.94 99 HIS A O 1
ATOM 764 N N . PRO A 1 100 ? -1.581 0.104 -26.473 1.00 54.84 100 PRO A N 1
ATOM 765 C CA . PRO A 1 100 ? -2.827 0.167 -27.232 1.00 54.84 100 PRO A CA 1
ATOM 766 C C . PRO A 1 100 ? -3.677 -1.086 -26.961 1.00 54.84 100 PRO A C 1
ATOM 768 O O . PRO A 1 100 ? -3.463 -2.137 -27.549 1.00 54.84 100 PRO A O 1
ATOM 771 N N . GLY A 1 101 ? -4.602 -1.016 -26.004 1.00 56.56 101 GLY A N 1
ATOM 772 C CA . GLY A 1 101 ? -5.723 -1.961 -25.907 1.00 56.56 101 GLY A CA 1
ATOM 773 C C . GLY A 1 101 ? -5.778 -2.905 -24.702 1.00 56.56 101 GLY A C 1
ATOM 774 O O . GLY A 1 101 ? -6.873 -3.392 -24.425 1.00 56.56 101 GLY A O 1
ATOM 775 N N . GLN A 1 102 ? -4.696 -3.132 -23.941 1.00 63.06 102 GLN A N 1
ATOM 776 C CA . GLN A 1 102 ? -4.759 -3.964 -22.725 1.00 63.06 102 GLN A CA 1
ATOM 777 C C . GLN A 1 102 ? -4.068 -3.328 -21.503 1.00 63.06 102 GLN A C 1
ATOM 779 O O . GLN A 1 102 ? -3.010 -2.713 -21.641 1.00 63.06 102 GLN A O 1
ATOM 784 N N . PRO A 1 103 ? -4.654 -3.440 -20.292 1.00 70.25 103 PRO A N 1
ATOM 785 C CA . PRO A 1 103 ? -4.012 -2.992 -19.060 1.00 70.25 103 PRO A CA 1
ATOM 786 C C . PRO A 1 103 ? -2.752 -3.815 -18.768 1.00 70.25 103 PRO A C 1
ATOM 788 O O . PRO A 1 103 ? -2.795 -5.040 -18.829 1.00 70.25 103 PRO A O 1
ATOM 791 N N . VAL A 1 104 ? -1.662 -3.153 -18.374 1.00 76.81 104 VAL A N 1
ATOM 792 C CA . VAL A 1 104 ? -0.401 -3.817 -18.000 1.00 76.81 104 VAL A CA 1
ATOM 793 C C . VAL A 1 104 ? -0.259 -3.797 -16.472 1.00 76.81 104 VAL A C 1
ATOM 795 O O . VAL A 1 104 ? 0.096 -2.755 -15.906 1.00 76.81 104 VAL A O 1
ATOM 798 N N . PRO A 1 105 ? -0.594 -4.893 -15.764 1.00 82.81 105 PRO A N 1
ATOM 799 C CA . PRO A 1 105 ? -0.487 -4.950 -14.313 1.00 82.81 105 PRO A CA 1
ATOM 800 C C . PRO A 1 105 ? 0.969 -5.055 -13.856 1.00 82.81 105 PRO A C 1
ATOM 802 O O . PRO A 1 105 ? 1.700 -5.960 -14.244 1.00 82.81 105 PRO A O 1
ATOM 805 N N . LEU A 1 106 ? 1.376 -4.142 -12.969 1.00 87.06 106 LEU A N 1
ATOM 806 C CA . LEU A 1 106 ? 2.661 -4.229 -12.266 1.00 87.06 106 LEU A CA 1
ATOM 807 C C . LEU A 1 106 ? 2.603 -5.135 -11.041 1.00 87.06 106 LEU A C 1
ATOM 809 O O . LEU A 1 106 ? 3.650 -5.531 -10.544 1.00 87.06 106 LEU A O 1
ATOM 813 N N . LEU A 1 107 ? 1.411 -5.444 -10.543 1.00 86.62 107 LEU A N 1
ATOM 814 C CA . LEU A 1 107 ? 1.175 -6.251 -9.354 1.00 86.62 107 LEU A CA 1
ATOM 815 C C . LEU A 1 107 ? 0.275 -7.432 -9.715 1.00 86.62 107 LEU A C 1
ATOM 817 O O . LEU A 1 107 ? -0.617 -7.305 -10.559 1.00 86.62 107 LEU A O 1
ATOM 821 N N . THR A 1 108 ? 0.492 -8.576 -9.073 1.00 85.94 108 THR A N 1
ATOM 822 C CA . THR A 1 108 ? -0.440 -9.705 -9.182 1.00 85.94 108 THR A CA 1
ATOM 823 C C . THR A 1 108 ? -1.791 -9.340 -8.550 1.00 85.94 108 THR A C 1
ATOM 825 O O . THR A 1 108 ? -1.859 -8.441 -7.709 1.00 85.94 108 THR A O 1
ATOM 828 N N . PRO A 1 109 ? -2.893 -10.045 -8.871 1.00 76.44 109 PRO A N 1
ATOM 829 C CA . PRO A 1 109 ? -4.180 -9.795 -8.221 1.00 76.44 109 PRO A CA 1
ATOM 830 C C . PRO A 1 109 ? -4.124 -9.893 -6.691 1.00 76.44 109 PRO A C 1
ATOM 832 O O . PRO A 1 109 ? -4.859 -9.189 -6.005 1.00 76.44 109 PRO A O 1
ATOM 835 N N . GLU A 1 110 ? -3.267 -10.758 -6.147 1.00 75.38 110 GLU A N 1
ATOM 836 C CA . GLU A 1 110 ? -3.058 -10.884 -4.704 1.00 75.38 110 GLU A CA 1
ATOM 837 C C . GLU A 1 110 ? -2.293 -9.690 -4.128 1.00 75.38 110 GLU A C 1
ATOM 839 O O . GLU A 1 110 ? -2.745 -9.092 -3.155 1.00 75.38 110 GLU A O 1
ATOM 844 N N . GLU A 1 111 ? -1.202 -9.276 -4.773 1.00 82.38 111 GLU A N 1
ATOM 845 C CA . GLU A 1 111 ? -0.435 -8.087 -4.386 1.00 82.38 111 GLU A CA 1
ATOM 846 C C . GLU A 1 111 ? -1.295 -6.819 -4.449 1.00 82.38 111 GLU A C 1
ATOM 848 O O . GLU A 1 111 ? -1.299 -6.032 -3.502 1.00 82.38 111 GLU A O 1
ATOM 853 N N . THR A 1 112 ? -2.088 -6.647 -5.512 1.00 75.56 112 THR A N 1
ATOM 854 C CA . THR A 1 112 ? -3.040 -5.536 -5.637 1.00 75.56 112 THR A CA 1
ATOM 855 C C . THR A 1 112 ? -4.093 -5.590 -4.540 1.00 75.56 112 THR A C 1
ATOM 857 O O . THR A 1 112 ? -4.393 -4.554 -3.949 1.00 75.56 112 THR A O 1
ATOM 860 N N . ARG A 1 113 ? -4.643 -6.771 -4.214 1.00 67.44 113 ARG A N 1
ATOM 861 C CA . ARG A 1 113 ? -5.579 -6.913 -3.086 1.00 67.44 113 ARG A CA 1
ATOM 862 C C . ARG A 1 113 ? -4.923 -6.486 -1.777 1.00 67.44 113 ARG A C 1
ATOM 864 O O . ARG A 1 113 ? -5.514 -5.671 -1.077 1.00 67.44 113 ARG A O 1
ATOM 871 N N . ASN A 1 114 ? -3.716 -6.960 -1.481 1.00 73.06 114 ASN A N 1
ATOM 872 C CA . ASN A 1 114 ? -2.985 -6.615 -0.257 1.00 73.06 114 ASN A CA 1
ATOM 873 C C . ASN A 1 114 ? -2.689 -5.113 -0.175 1.00 73.06 114 ASN A C 1
ATOM 875 O O . ASN A 1 114 ? -2.888 -4.491 0.866 1.00 73.06 114 ASN A O 1
ATOM 879 N N . CYS A 1 115 ? -2.283 -4.504 -1.288 1.00 73.56 115 CYS A N 1
ATOM 880 C CA . CYS A 1 115 ? -2.012 -3.074 -1.359 1.00 73.56 115 CYS A CA 1
ATOM 881 C C . CYS A 1 115 ? -3.298 -2.238 -1.225 1.00 73.56 115 CYS A C 1
ATOM 883 O O . CYS A 1 115 ? -3.312 -1.267 -0.473 1.00 73.56 115 CYS A O 1
ATOM 885 N N . CYS A 1 116 ? -4.396 -2.627 -1.879 1.00 66.25 116 CYS A N 1
ATOM 886 C CA . CYS A 1 116 ? -5.710 -2.000 -1.703 1.00 66.25 116 CYS A CA 1
ATOM 887 C C . CYS A 1 116 ? -6.224 -2.139 -0.263 1.00 66.25 116 CYS A C 1
ATOM 889 O O . CYS A 1 116 ? -6.819 -1.199 0.257 1.00 66.25 116 CYS A O 1
ATOM 891 N N . TRP A 1 117 ? -5.988 -3.281 0.388 1.00 63.09 117 TRP A N 1
ATOM 892 C CA . TRP A 1 117 ? -6.278 -3.476 1.810 1.00 63.09 117 TRP A CA 1
ATOM 893 C C . TRP A 1 117 ? -5.454 -2.530 2.681 1.00 63.09 117 TRP A C 1
ATOM 895 O O . TRP A 1 117 ? -6.031 -1.814 3.487 1.00 63.09 117 TRP A O 1
ATOM 905 N N . LEU A 1 118 ? -4.144 -2.422 2.455 1.00 66.12 118 LEU A N 1
ATOM 906 C CA . LEU A 1 118 ? -3.282 -1.502 3.199 1.00 66.12 118 LEU A CA 1
ATOM 907 C C . LEU A 1 118 ? -3.664 -0.027 2.994 1.00 66.12 118 LEU A C 1
ATOM 909 O O . LEU A 1 118 ? -3.667 0.741 3.949 1.00 66.12 118 LEU A O 1
ATOM 913 N N . VAL A 1 119 ? -4.014 0.389 1.771 1.00 65.44 119 VAL A N 1
ATOM 914 C CA . VAL A 1 119 ? -4.529 1.749 1.519 1.00 65.44 119 VAL A CA 1
ATOM 915 C C . VAL A 1 119 ? -5.826 1.984 2.280 1.00 65.44 119 VAL A C 1
ATOM 917 O O . VAL A 1 119 ? -6.030 3.076 2.804 1.00 65.44 119 VAL A O 1
ATOM 920 N N . ARG A 1 120 ? -6.693 0.970 2.372 1.00 57.84 120 ARG A N 1
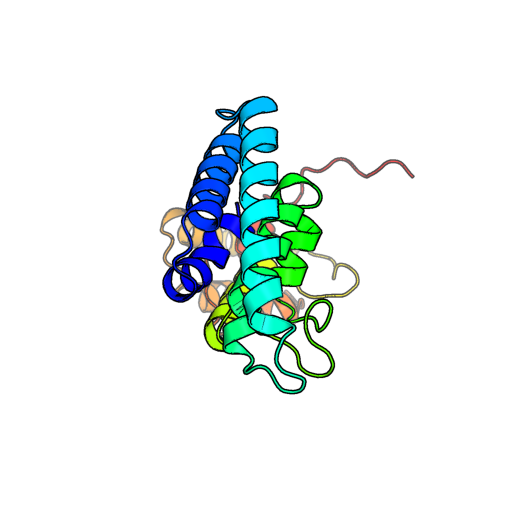ATOM 921 C CA . ARG A 1 120 ? -7.911 1.068 3.175 1.00 57.84 120 ARG A CA 1
ATOM 922 C C . ARG A 1 120 ? -7.590 1.202 4.663 1.00 57.84 120 ARG A C 1
ATOM 924 O O . ARG A 1 120 ? -8.139 2.092 5.289 1.00 57.84 120 ARG A O 1
ATOM 931 N N . GLU A 1 121 ? -6.647 0.436 5.194 1.00 55.66 121 GLU A N 1
ATOM 932 C CA . GLU A 1 121 ? -6.218 0.600 6.589 1.00 55.66 121 GLU A CA 1
ATOM 933 C C . GLU A 1 121 ? -5.653 2.003 6.850 1.00 55.66 121 GLU A C 1
ATOM 935 O O . GLU A 1 121 ? -6.065 2.673 7.788 1.00 55.66 121 GLU A O 1
ATOM 940 N N . LEU A 1 122 ? -4.759 2.484 5.982 1.00 56.91 122 LEU A N 1
ATOM 941 C CA . LEU A 1 122 ? -4.038 3.742 6.195 1.00 56.91 122 LEU A CA 1
ATOM 942 C C . LEU A 1 122 ? -4.882 5.000 5.954 1.00 56.91 122 LEU A C 1
ATOM 944 O O . LEU A 1 122 ? -4.625 6.034 6.571 1.00 56.91 122 LEU A O 1
ATOM 948 N N . PHE A 1 123 ? -5.837 4.951 5.024 1.00 55.28 123 PHE A N 1
ATOM 949 C CA . PHE A 1 123 ? -6.546 6.146 4.553 1.00 55.28 123 PHE A CA 1
ATOM 950 C C . PHE A 1 123 ? -8.064 6.064 4.688 1.00 55.28 123 PHE A C 1
ATOM 952 O O . PHE A 1 123 ? -8.732 7.095 4.601 1.00 55.28 123 PHE A O 1
ATOM 959 N N . ASN A 1 124 ? -8.628 4.875 4.886 1.00 50.75 124 ASN A N 1
ATOM 960 C CA . ASN A 1 124 ? -10.061 4.655 4.772 1.00 50.75 124 ASN A CA 1
ATOM 961 C C . ASN A 1 124 ? -10.669 4.335 6.139 1.00 50.75 124 ASN A C 1
ATOM 963 O O . ASN A 1 124 ? -10.706 3.188 6.576 1.00 50.75 124 ASN A O 1
ATOM 967 N N . ARG A 1 125 ? -11.228 5.367 6.775 1.00 52.91 125 ARG A N 1
ATOM 968 C CA . ARG A 1 125 ? -12.224 5.227 7.845 1.00 52.91 125 ARG A CA 1
ATOM 969 C C . ARG A 1 125 ? -13.512 4.602 7.291 1.00 52.91 125 ARG A C 1
ATOM 971 O O . ARG A 1 125 ? -14.497 5.311 7.147 1.00 52.91 125 ARG A O 1
ATOM 978 N N . GLY A 1 126 ? -13.484 3.321 6.927 1.00 44.25 126 GLY A N 1
ATOM 979 C CA . GLY A 1 126 ? -14.651 2.617 6.394 1.00 44.25 126 GLY A CA 1
ATOM 980 C C . GLY A 1 126 ? -15.181 3.203 5.076 1.00 44.25 126 GLY A C 1
ATOM 981 O O . GLY A 1 126 ? -16.056 4.050 5.063 1.00 44.25 126 GLY A O 1
ATOM 982 N N . GLY A 1 127 ? -14.685 2.697 3.949 1.00 40.66 127 GLY A N 1
ATOM 983 C CA . GLY A 1 127 ? -15.350 2.815 2.643 1.00 40.66 127 GLY A CA 1
ATOM 984 C C . GLY A 1 127 ? -15.394 4.190 1.948 1.00 40.66 127 GLY A C 1
ATOM 985 O O . GLY A 1 127 ? -15.365 5.260 2.538 1.00 40.66 127 GLY A O 1
ATOM 986 N N . VAL A 1 128 ? -15.525 4.133 0.619 1.00 37.03 128 VAL A N 1
ATOM 987 C CA . VAL A 1 128 ? -15.973 5.246 -0.232 1.00 37.03 128 VAL A CA 1
ATOM 988 C C . VAL A 1 128 ? -17.438 5.564 0.092 1.00 37.03 128 VAL A C 1
ATOM 990 O O . VAL A 1 128 ? -18.353 5.044 -0.541 1.00 37.03 128 VAL A O 1
ATOM 993 N N . GLY A 1 129 ? -17.664 6.390 1.106 1.00 43.91 129 GLY A N 1
ATOM 994 C CA . GLY A 1 129 ? -18.987 6.853 1.521 1.00 43.91 129 GLY A CA 1
ATOM 995 C C . GLY A 1 129 ? -18.875 8.078 2.431 1.00 43.91 129 GLY A C 1
ATOM 996 O O . GLY A 1 129 ? -17.784 8.359 2.934 1.00 43.91 129 GLY A O 1
ATOM 997 N N . PRO A 1 130 ? -19.957 8.858 2.620 1.00 41.47 130 PRO A N 1
ATOM 998 C CA . PRO A 1 130 ? -19.965 9.894 3.648 1.00 41.47 130 PRO A CA 1
ATOM 999 C C . PRO A 1 130 ? -19.593 9.244 4.981 1.00 41.47 130 PRO A C 1
ATOM 1001 O O . PRO A 1 130 ? -20.078 8.155 5.272 1.00 41.47 130 PRO A O 1
ATOM 1004 N N . LEU A 1 131 ? -18.714 9.903 5.745 1.00 49.12 131 LEU A N 1
ATOM 1005 C CA . LEU A 1 131 ? -18.262 9.464 7.065 1.00 49.12 131 LEU A CA 1
ATOM 1006 C C . LEU A 1 131 ? -19.476 8.991 7.871 1.00 49.12 131 LEU A C 1
ATOM 1008 O O . LEU A 1 131 ? -20.257 9.827 8.329 1.00 49.12 131 LEU A O 1
ATOM 1012 N N . LEU A 1 132 ? -19.661 7.676 8.020 1.00 53.31 132 LEU A N 1
ATOM 1013 C CA . LEU A 1 132 ? -20.644 7.189 8.975 1.00 53.31 132 LEU A CA 1
ATOM 1014 C C . LEU A 1 132 ? -20.196 7.723 10.343 1.00 53.31 132 LEU A C 1
ATOM 1016 O O . LEU A 1 132 ? -19.018 7.567 10.689 1.00 53.31 132 LEU A O 1
ATOM 1020 N N . PRO A 1 133 ? -21.066 8.444 11.071 1.00 63.59 133 PRO A N 1
ATOM 1021 C CA . PRO A 1 133 ? -20.684 9.072 12.323 1.00 63.59 133 PRO A CA 1
ATOM 1022 C C . PRO A 1 133 ? -20.137 8.013 13.285 1.00 63.59 133 PRO A C 1
ATOM 1024 O O . PRO A 1 133 ? -20.710 6.941 13.451 1.00 63.59 133 PRO A O 1
ATOM 1027 N N . TRP A 1 134 ? -18.980 8.309 13.873 1.00 74.56 134 TRP A N 1
ATOM 1028 C CA . TRP A 1 134 ? -18.391 7.495 14.927 1.00 74.56 134 TRP A CA 1
ATOM 1029 C C . TRP A 1 134 ? -18.800 8.086 16.269 1.00 74.56 134 TRP A C 1
ATOM 1031 O O . TRP A 1 134 ? -18.467 9.240 16.555 1.00 74.56 134 TRP A O 1
ATOM 1041 N N . GLU A 1 135 ? -19.524 7.324 17.082 1.00 80.31 135 GLU A N 1
ATOM 1042 C CA . GLU A 1 135 ? -20.007 7.817 18.367 1.00 80.31 135 GLU A CA 1
ATOM 1043 C C . GLU A 1 135 ? -19.004 7.542 19.488 1.00 80.31 135 GLU A C 1
ATOM 1045 O O . GLU A 1 135 ? -18.548 6.417 19.695 1.00 80.31 135 GLU A O 1
ATOM 1050 N N . ASN A 1 136 ? -18.704 8.572 20.284 1.00 80.69 136 ASN A N 1
ATOM 1051 C CA . ASN A 1 136 ? -17.847 8.429 21.467 1.00 80.69 136 ASN A CA 1
ATOM 1052 C C . ASN A 1 136 ? -18.432 7.441 22.492 1.00 80.69 136 ASN A C 1
ATOM 1054 O O . ASN A 1 136 ? -17.686 6.877 23.286 1.00 80.69 136 ASN A O 1
ATOM 1058 N N . ALA A 1 137 ? -19.749 7.200 22.465 1.00 83.94 137 ALA A N 1
ATOM 1059 C CA . ALA A 1 137 ? -20.410 6.214 23.317 1.00 83.94 137 ALA A CA 1
ATOM 1060 C C . ALA A 1 137 ? -19.865 4.787 23.112 1.00 83.94 137 ALA A C 1
ATOM 1062 O O . ALA A 1 137 ? -19.888 3.987 24.045 1.00 83.94 137 ALA A O 1
ATOM 1063 N N . TRP A 1 138 ? -19.317 4.480 21.930 1.00 88.25 138 TRP A N 1
ATOM 1064 C CA . TRP A 1 138 ? -18.728 3.172 21.630 1.00 88.25 138 TRP A CA 1
ATOM 1065 C C . TRP A 1 138 ? -17.292 3.016 22.163 1.00 88.25 138 TRP A C 1
ATOM 1067 O O . TRP A 1 138 ? -16.760 1.909 22.195 1.00 88.25 138 TRP A O 1
ATOM 1077 N N . GLN A 1 139 ? -16.654 4.102 22.618 1.00 89.69 139 GLN A N 1
ATOM 1078 C CA . GLN A 1 139 ? -15.304 4.103 23.201 1.00 89.69 139 GLN A CA 1
ATOM 1079 C C . GLN A 1 139 ? -15.344 3.805 24.706 1.00 89.69 139 GLN A C 1
ATOM 1081 O O . GLN A 1 139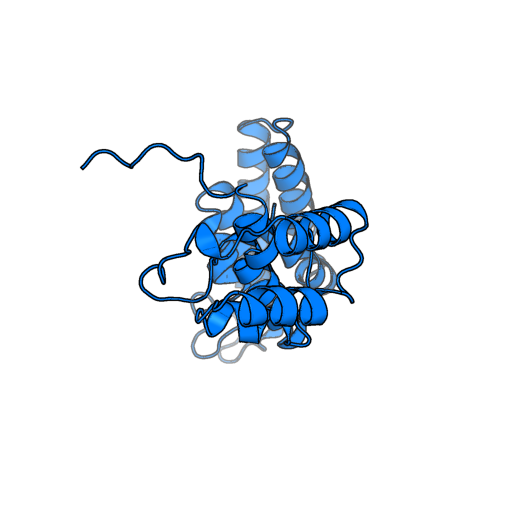 ? -14.866 4.580 25.536 1.00 89.69 139 GLN A O 1
ATOM 1086 N N . THR A 1 140 ? -15.942 2.678 25.081 1.00 91.69 140 THR A N 1
ATOM 1087 C CA . THR A 1 140 ? -15.969 2.251 26.484 1.00 91.69 140 THR A CA 1
ATOM 1088 C C .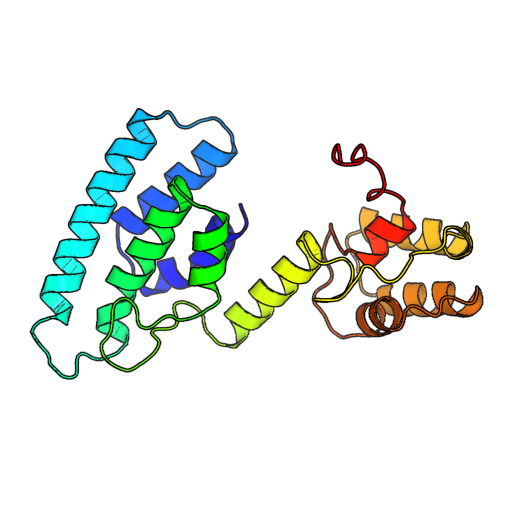 THR A 1 140 ? -14.581 1.848 26.972 1.00 91.69 140 THR A C 1
ATOM 1090 O O . THR A 1 140 ? -13.700 1.512 26.181 1.00 91.69 140 THR A O 1
ATOM 1093 N N . GLU A 1 141 ? -14.382 1.836 28.292 1.00 92.25 141 GLU A N 1
ATOM 1094 C CA . GLU A 1 141 ? -13.114 1.421 28.907 1.00 92.25 141 GLU A CA 1
ATOM 1095 C C . GLU A 1 141 ? -12.650 0.047 28.396 1.00 92.25 141 GLU A C 1
ATOM 1097 O O . GLU A 1 141 ? -11.480 -0.133 28.066 1.00 92.25 141 GLU A O 1
ATOM 1102 N N . THR A 1 142 ? -13.582 -0.897 28.234 1.00 92.69 142 THR A N 1
ATOM 1103 C CA . THR A 1 142 ? -13.312 -2.233 27.693 1.00 92.69 142 THR A CA 1
ATOM 1104 C C . THR A 1 142 ? -12.855 -2.192 26.235 1.00 92.69 142 THR A C 1
ATOM 1106 O O . THR A 1 142 ? -11.839 -2.805 25.902 1.00 92.69 142 THR A O 1
ATOM 1109 N N . ALA A 1 143 ? -13.558 -1.455 25.366 1.00 94.06 143 ALA A N 1
ATOM 1110 C CA . ALA A 1 143 ? -13.183 -1.330 23.958 1.00 94.06 143 ALA A CA 1
ATOM 1111 C C . ALA A 1 143 ? -11.815 -0.645 23.805 1.00 94.06 143 ALA A C 1
ATOM 1113 O O . ALA A 1 143 ? -10.961 -1.116 23.052 1.00 94.06 143 ALA A O 1
ATOM 1114 N N . VAL A 1 144 ? -11.571 0.421 24.575 1.00 94.56 144 VAL A N 1
ATOM 1115 C CA . VAL A 1 144 ? -10.299 1.156 24.588 1.00 94.56 144 VAL A CA 1
ATOM 1116 C C . VAL A 1 144 ? -9.153 0.278 25.085 1.00 94.56 144 VAL A C 1
ATOM 1118 O O . VAL A 1 144 ? -8.091 0.266 24.462 1.00 94.56 144 VAL A O 1
ATOM 1121 N N . ALA A 1 145 ? -9.352 -0.493 26.156 1.00 94.50 145 ALA A N 1
ATOM 1122 C CA . ALA A 1 145 ? -8.336 -1.405 26.677 1.00 94.50 145 ALA A CA 1
ATOM 1123 C C . ALA A 1 145 ? -7.977 -2.507 25.664 1.00 94.50 145 ALA A C 1
ATOM 1125 O O . ALA A 1 145 ? -6.792 -2.752 25.419 1.00 94.50 145 ALA A O 1
ATOM 1126 N N . LEU A 1 146 ? -8.981 -3.116 25.021 1.00 95.38 146 LEU A N 1
ATOM 1127 C CA . LEU A 1 146 ? -8.780 -4.117 23.967 1.00 95.38 146 LEU A CA 1
ATOM 1128 C C . LEU A 1 146 ? -8.026 -3.530 22.769 1.00 95.38 146 LEU A C 1
ATOM 1130 O O . LEU A 1 146 ? -7.023 -4.094 22.330 1.00 95.38 146 LEU A O 1
ATOM 1134 N N . ALA A 1 147 ? -8.458 -2.369 22.274 1.00 92.94 147 ALA A N 1
ATOM 1135 C CA . ALA A 1 147 ? -7.801 -1.684 21.166 1.00 92.94 147 ALA A CA 1
ATOM 1136 C C . ALA A 1 147 ? -6.353 -1.292 21.511 1.00 92.94 147 ALA A C 1
ATOM 1138 O O . ALA A 1 147 ? -5.454 -1.440 20.680 1.00 92.94 147 ALA A O 1
ATOM 1139 N N . ALA A 1 148 ? -6.096 -0.842 22.743 1.00 92.19 148 ALA A N 1
ATOM 1140 C CA . ALA A 1 148 ? -4.755 -0.490 23.204 1.00 92.19 148 ALA A CA 1
ATOM 1141 C C . ALA A 1 148 ? -3.839 -1.718 23.257 1.00 92.19 148 ALA A C 1
ATOM 1143 O O . ALA A 1 148 ? -2.689 -1.639 22.820 1.00 92.19 148 ALA A O 1
ATOM 1144 N N . GLN A 1 149 ? -4.354 -2.853 23.735 1.00 93.75 149 GLN A N 1
ATOM 1145 C CA . GLN A 1 149 ? -3.623 -4.115 23.761 1.00 93.75 149 GLN A CA 1
ATOM 1146 C C . GLN A 1 149 ? -3.286 -4.594 22.346 1.00 93.75 149 GLN A C 1
ATOM 1148 O O . GLN A 1 149 ? -2.115 -4.856 22.078 1.00 93.75 149 GLN A O 1
ATOM 1153 N N . ILE A 1 150 ? -4.276 -4.645 21.445 1.00 91.50 150 ILE A N 1
ATOM 1154 C CA . ILE A 1 150 ? -4.100 -5.015 20.028 1.00 91.50 150 ILE A CA 1
ATOM 1155 C C . ILE A 1 150 ? -3.027 -4.133 19.375 1.00 91.50 150 ILE A C 1
ATOM 1157 O O . ILE A 1 150 ? -2.108 -4.622 18.717 1.00 91.50 150 ILE A O 1
ATOM 1161 N N . TYR A 1 151 ? -3.100 -2.820 19.602 1.00 85.19 151 TYR A N 1
ATOM 1162 C CA . TYR A 1 151 ? -2.146 -1.864 19.047 1.00 85.19 151 TYR A CA 1
ATOM 1163 C C . TYR A 1 151 ? -0.723 -2.068 19.594 1.00 85.19 151 TYR A C 1
ATOM 1165 O O . TYR A 1 151 ? 0.258 -2.022 18.840 1.00 85.19 151 TYR A O 1
ATOM 1173 N N . ALA A 1 152 ? -0.595 -2.267 20.909 1.00 82.31 152 ALA A N 1
ATOM 1174 C CA . ALA A 1 152 ? 0.691 -2.419 21.579 1.00 82.31 152 ALA A CA 1
ATOM 1175 C C . ALA A 1 152 ? 1.386 -3.728 21.187 1.00 82.31 152 ALA A C 1
ATOM 1177 O O . ALA A 1 152 ? 2.563 -3.692 20.817 1.00 82.31 152 ALA A O 1
ATOM 1178 N N . SER A 1 153 ? 0.663 -4.851 21.211 1.00 86.88 153 SER A N 1
ATOM 1179 C CA . SER A 1 153 ? 1.206 -6.169 20.869 1.00 86.88 153 SER A CA 1
ATOM 1180 C C . SER A 1 153 ? 1.452 -6.335 19.370 1.00 86.88 153 SER A C 1
ATOM 1182 O O . SER A 1 153 ? 2.397 -7.017 18.989 1.00 86.88 153 SER A O 1
ATOM 1184 N N . GLY A 1 154 ? 0.633 -5.704 18.521 1.00 76.69 154 GLY A N 1
ATOM 1185 C CA . GLY A 1 154 ? 0.592 -6.013 17.089 1.00 76.69 154 GLY A CA 1
ATOM 1186 C C . GLY A 1 154 ? -0.065 -7.365 16.778 1.00 76.69 154 GLY A C 1
ATOM 1187 O O . GLY A 1 154 ? -0.034 -7.797 15.630 1.00 76.69 154 GLY A O 1
ATOM 1188 N N . GLU A 1 155 ? -0.665 -8.017 17.779 1.00 84.56 155 GLU A N 1
ATOM 1189 C CA . GLU A 1 155 ? -1.405 -9.272 17.642 1.00 84.56 155 GLU A CA 1
ATOM 1190 C C . GLU A 1 155 ? -2.883 -8.967 17.380 1.00 84.56 155 GLU A C 1
ATOM 1192 O O . GLU A 1 155 ? -3.666 -8.710 18.296 1.00 84.56 155 GLU A O 1
ATOM 1197 N N . PHE A 1 156 ? -3.275 -8.992 16.108 1.00 84.50 156 PHE A N 1
ATOM 1198 C CA . PHE A 1 156 ? -4.624 -8.616 15.675 1.00 84.50 156 PHE A CA 1
ATOM 1199 C C . PHE A 1 156 ? -5.630 -9.774 15.665 1.00 84.50 156 PHE A C 1
ATOM 1201 O O . PHE A 1 156 ? -6.766 -9.619 15.223 1.00 84.50 156 PHE A O 1
ATOM 1208 N N . SER A 1 157 ? -5.254 -10.934 16.198 1.00 88.44 157 SER A N 1
ATOM 1209 C CA . SER A 1 157 ? -6.158 -12.078 16.369 1.00 88.44 157 SER A CA 1
ATOM 1210 C C . SER A 1 157 ? -7.346 -11.777 17.295 1.00 88.44 157 SER A C 1
ATOM 1212 O O . SER A 1 157 ? -8.368 -12.454 17.217 1.00 88.44 157 SER A O 1
ATOM 1214 N N . ALA A 1 158 ? -7.252 -10.730 18.122 1.00 92.31 158 ALA A N 1
ATOM 1215 C CA . ALA A 1 158 ? -8.332 -10.252 18.983 1.00 92.31 158 ALA A CA 1
ATOM 1216 C C . ALA A 1 158 ? -9.294 -9.252 18.302 1.00 92.31 158 ALA A C 1
ATOM 1218 O O . ALA A 1 158 ? -10.212 -8.760 18.957 1.00 92.31 158 ALA A O 1
ATOM 1219 N N . MET A 1 159 ? -9.137 -8.951 17.008 1.00 92.56 159 MET A N 1
ATOM 1220 C CA . MET A 1 159 ? -10.038 -8.031 16.293 1.00 92.56 159 MET A CA 1
ATOM 1221 C C . MET A 1 159 ? -11.518 -8.463 16.316 1.00 92.56 159 MET A C 1
ATOM 1223 O O . MET A 1 159 ? -12.362 -7.606 16.583 1.00 92.56 159 MET A O 1
ATOM 1227 N N . PRO A 1 160 ? -11.876 -9.756 16.174 1.00 94.38 160 PRO A N 1
ATOM 1228 C CA . PRO A 1 160 ? -13.266 -10.187 16.340 1.00 94.38 160 PRO A CA 1
ATOM 1229 C C . PRO A 1 160 ? -13.829 -9.903 17.741 1.00 94.38 160 PRO A C 1
ATOM 1231 O O . PRO A 1 160 ? -14.986 -9.520 17.865 1.00 94.38 160 PRO A O 1
ATOM 1234 N N . ILE A 1 161 ? -12.996 -9.998 18.784 1.00 95.44 161 ILE A N 1
ATOM 1235 C CA . ILE A 1 161 ? -13.386 -9.698 20.173 1.00 95.44 161 ILE A CA 1
ATOM 1236 C C . ILE A 1 161 ? -13.650 -8.196 20.339 1.00 95.44 161 ILE A C 1
ATOM 1238 O O . ILE A 1 161 ? -14.593 -7.799 21.019 1.00 95.44 161 ILE A O 1
ATOM 1242 N N . LEU A 1 162 ? -12.852 -7.347 19.680 1.00 95.19 162 LEU A N 1
ATOM 1243 C CA . LEU A 1 162 ? -13.119 -5.910 19.623 1.00 95.19 162 LEU A CA 1
ATOM 1244 C C . LEU A 1 162 ? -14.456 -5.614 18.919 1.00 95.19 162 LEU A C 1
ATOM 1246 O O . LEU A 1 162 ? -15.174 -4.719 19.355 1.00 95.19 162 LEU A O 1
ATOM 1250 N N . ALA A 1 163 ? -14.817 -6.367 17.872 1.00 94.62 163 ALA A N 1
ATOM 1251 C CA . ALA A 1 163 ? -16.119 -6.235 17.207 1.00 94.62 163 ALA A CA 1
ATOM 1252 C C . ALA A 1 163 ? -17.282 -6.506 18.169 1.00 94.62 163 ALA A C 1
ATOM 1254 O O . ALA A 1 163 ? -18.250 -5.748 18.197 1.00 94.62 163 ALA A O 1
ATOM 1255 N N . ASP A 1 164 ? -17.173 -7.573 18.959 1.00 95.19 164 ASP A N 1
ATOM 1256 C CA . ASP A 1 164 ? -18.210 -7.968 19.912 1.00 95.19 164 ASP A CA 1
ATOM 1257 C C . ASP A 1 164 ? -18.338 -6.933 21.036 1.00 95.19 164 ASP A C 1
ATOM 1259 O O . ASP A 1 164 ? -19.438 -6.461 21.308 1.00 95.19 164 ASP A O 1
ATOM 1263 N N . ALA A 1 165 ? -17.215 -6.458 21.587 1.00 95.62 165 ALA A N 1
ATOM 1264 C CA . ALA A 1 165 ? -17.215 -5.402 22.600 1.00 95.62 165 ALA A CA 1
ATOM 1265 C C . ALA A 1 165 ? -17.847 -4.087 22.104 1.00 95.62 165 ALA A C 1
ATOM 1267 O O . ALA A 1 165 ? -18.505 -3.389 22.873 1.00 95.62 165 ALA A O 1
ATOM 1268 N N . LEU A 1 166 ? -17.654 -3.740 20.826 1.00 94.06 166 LEU A N 1
ATOM 1269 C CA . LEU A 1 166 ? -18.317 -2.593 20.201 1.00 94.06 166 LEU A CA 1
ATOM 1270 C C . LEU A 1 166 ? -19.821 -2.843 20.024 1.00 94.06 166 LEU A C 1
ATOM 1272 O O . LEU A 1 166 ? -20.631 -1.954 20.287 1.00 94.06 166 LEU A O 1
ATOM 1276 N N . GLN A 1 167 ? -20.216 -4.041 19.593 1.00 94.31 167 GLN A N 1
ATOM 1277 C CA . GLN A 1 167 ? -21.625 -4.375 19.392 1.00 94.31 167 GLN A CA 1
ATOM 1278 C C . GLN A 1 167 ? -22.409 -4.430 20.715 1.00 94.31 167 GLN A C 1
ATOM 1280 O O . GLN A 1 167 ? -23.551 -3.970 20.756 1.00 94.31 167 GLN A O 1
ATOM 1285 N N . ASP A 1 168 ? -21.791 -4.908 21.797 1.00 94.56 168 ASP A N 1
ATOM 1286 C CA . ASP A 1 168 ? -22.389 -4.979 23.139 1.00 94.56 168 ASP A CA 1
ATOM 1287 C C . ASP A 1 168 ? -22.807 -3.604 23.680 1.00 94.56 168 ASP A C 1
ATOM 1289 O O . ASP A 1 168 ? -23.752 -3.491 24.462 1.00 94.56 168 ASP A O 1
ATOM 1293 N N . VAL A 1 169 ? -22.130 -2.542 23.236 1.00 92.06 169 VAL A N 1
ATOM 1294 C CA . VAL A 1 169 ? -22.415 -1.152 23.625 1.00 92.06 169 VAL A CA 1
ATOM 1295 C C . VAL A 1 169 ? -23.265 -0.414 22.587 1.00 92.06 169 VAL A C 1
ATOM 1297 O O . VAL A 1 169 ? -23.409 0.805 22.651 1.00 92.06 169 VAL A O 1
ATOM 1300 N N . GLY A 1 170 ? -23.848 -1.152 21.638 1.00 91.00 170 GLY A N 1
ATOM 1301 C CA . GLY A 1 170 ? -24.773 -0.622 20.641 1.00 91.00 170 GLY A CA 1
ATOM 1302 C C . GLY A 1 170 ? -24.109 0.004 19.417 1.00 91.00 170 GLY A C 1
ATOM 1303 O O . GLY A 1 170 ? -24.765 0.785 18.735 1.00 91.00 170 GLY A O 1
ATOM 1304 N N . CYS A 1 171 ? -22.841 -0.313 19.119 1.00 90.31 171 CYS A N 1
ATOM 1305 C CA . CYS A 1 171 ? -22.231 0.098 17.854 1.00 90.31 171 CYS A CA 1
ATOM 1306 C C . CYS A 1 171 ? -23.003 -0.497 16.675 1.00 90.31 171 CYS A C 1
ATOM 1308 O O . CYS A 1 171 ? -23.104 -1.718 16.538 1.00 90.31 171 CYS A O 1
ATOM 1310 N N . ASP A 1 172 ? -23.526 0.374 15.817 1.00 86.12 172 ASP A N 1
ATOM 1311 C CA . ASP A 1 172 ? -24.282 0.021 14.616 1.00 86.12 172 ASP A CA 1
ATOM 1312 C C . ASP A 1 172 ? -23.497 0.301 13.323 1.00 86.12 172 ASP A C 1
ATOM 1314 O O . ASP A 1 172 ? -24.009 0.095 12.220 1.00 86.12 172 ASP A O 1
ATOM 1318 N N . ASN A 1 173 ? -22.225 0.703 13.439 1.00 82.06 173 ASN A N 1
ATOM 1319 C CA . ASN A 1 173 ? -21.343 0.909 12.299 1.00 82.06 173 ASN A CA 1
ATOM 1320 C C . ASN A 1 173 ? -20.998 -0.437 11.638 1.00 82.06 173 ASN A C 1
ATOM 1322 O O . ASN A 1 173 ? -20.043 -1.129 12.006 1.00 82.06 173 ASN A O 1
ATOM 1326 N N . VAL A 1 174 ? -21.805 -0.802 10.641 1.00 81.06 174 VAL A N 1
ATOM 1327 C CA . VAL A 1 174 ? -21.721 -2.076 9.918 1.00 81.06 174 VAL A CA 1
ATOM 1328 C C . VAL A 1 174 ? -20.333 -2.299 9.316 1.00 81.06 174 VAL A C 1
ATOM 1330 O O . VAL A 1 174 ? -19.814 -3.411 9.397 1.00 81.06 174 VAL A O 1
ATOM 1333 N N . ASP A 1 175 ? -19.697 -1.257 8.777 1.00 76.50 175 ASP A N 1
ATOM 1334 C CA . ASP A 1 175 ? -18.366 -1.366 8.175 1.00 76.50 175 ASP A CA 1
ATOM 1335 C C . ASP A 1 175 ? -17.292 -1.692 9.217 1.00 76.50 175 ASP A C 1
ATOM 1337 O O . ASP A 1 175 ? -16.430 -2.535 8.961 1.00 76.50 175 ASP A O 1
ATOM 1341 N N . ALA A 1 176 ? -17.358 -1.084 10.406 1.00 80.62 176 ALA A N 1
ATOM 1342 C CA . ALA A 1 176 ? -16.436 -1.378 11.502 1.00 80.62 176 ALA A CA 1
ATOM 1343 C C . ALA A 1 176 ? -16.602 -2.820 11.996 1.00 80.62 176 ALA A C 1
ATOM 1345 O O . ALA A 1 176 ? -15.616 -3.545 12.149 1.00 80.62 176 ALA A O 1
ATOM 1346 N N . LEU A 1 177 ? -17.848 -3.264 12.184 1.00 86.56 177 LEU A N 1
ATOM 1347 C CA . LEU A 1 177 ? -18.150 -4.619 12.647 1.00 86.56 177 LEU A CA 1
ATOM 1348 C C . LEU A 1 177 ? -17.751 -5.686 11.618 1.00 86.56 177 LEU A C 1
ATOM 1350 O O . LEU A 1 177 ? -17.163 -6.704 11.986 1.00 86.56 177 LEU A O 1
ATOM 1354 N N . ILE A 1 178 ? -18.040 -5.461 10.331 1.00 82.50 178 ILE A N 1
ATOM 1355 C CA . ILE A 1 178 ? -17.621 -6.360 9.246 1.00 82.50 178 ILE A CA 1
ATOM 1356 C C . ILE A 1 178 ? -16.098 -6.381 9.136 1.00 82.50 178 ILE A C 1
ATOM 1358 O O . ILE A 1 178 ? -15.523 -7.456 8.981 1.00 82.50 178 ILE A O 1
ATOM 1362 N N . HIS A 1 179 ? -15.439 -5.225 9.232 1.00 80.50 179 HIS A N 1
ATOM 1363 C CA . HIS A 1 179 ? -13.986 -5.135 9.151 1.00 80.50 179 HIS A CA 1
ATOM 1364 C C . HIS A 1 179 ? -13.303 -5.935 10.266 1.00 80.50 179 HIS A C 1
ATOM 1366 O O . HIS A 1 179 ? -12.460 -6.774 9.963 1.00 80.50 179 HIS A O 1
ATOM 1372 N N . CYS A 1 180 ? -13.702 -5.739 11.526 1.00 86.00 180 CYS A N 1
ATOM 1373 C CA . CYS A 1 180 ? -13.124 -6.452 12.669 1.00 86.00 180 CYS A CA 1
ATOM 1374 C C . CYS A 1 180 ? -13.340 -7.974 12.627 1.00 86.00 180 CYS A C 1
ATOM 1376 O O . CYS A 1 180 ? -12.548 -8.724 13.193 1.00 86.00 180 CYS A O 1
ATOM 1378 N N . ARG A 1 181 ? -14.420 -8.434 11.983 1.00 88.75 181 ARG A N 1
ATOM 1379 C CA . ARG A 1 181 ? -14.739 -9.864 11.813 1.00 88.75 181 ARG A CA 1
ATOM 1380 C C . ARG A 1 181 ? -14.167 -10.461 10.531 1.00 88.75 181 ARG A C 1
ATOM 1382 O O . ARG A 1 181 ? -14.181 -11.680 10.359 1.00 88.75 181 ARG A O 1
ATOM 1389 N N . GLY A 1 182 ? -13.727 -9.616 9.607 1.00 79.81 182 GLY A N 1
ATOM 1390 C CA . GLY A 1 182 ? -13.160 -10.039 8.343 1.00 79.81 182 GLY A CA 1
ATOM 1391 C C . GLY A 1 182 ? -11.788 -10.686 8.540 1.00 79.81 182 GLY A C 1
ATOM 1392 O O . GLY A 1 182 ? -11.076 -10.363 9.483 1.00 79.81 182 GLY A O 1
ATOM 1393 N N . PRO A 1 183 ? -11.351 -11.549 7.611 1.00 65.25 183 PRO A N 1
ATOM 1394 C CA . PRO A 1 183 ? -10.007 -12.131 7.633 1.00 65.25 183 PRO A CA 1
ATOM 1395 C C . PRO A 1 183 ? -8.915 -11.120 7.228 1.00 65.25 183 PRO A C 1
ATOM 1397 O O . PRO A 1 183 ? -7.809 -11.523 6.874 1.00 65.25 183 PRO A O 1
ATOM 1400 N N . GLY A 1 184 ? -9.252 -9.827 7.150 1.00 56.88 184 GLY A N 1
ATOM 1401 C CA . GLY A 1 184 ? -8.409 -8.796 6.556 1.00 56.88 184 GLY A CA 1
ATOM 1402 C C . GLY A 1 184 ? -7.053 -8.705 7.259 1.00 56.88 184 GLY A C 1
ATOM 1403 O O . GLY A 1 184 ? -6.958 -8.981 8.455 1.00 56.88 184 GLY A O 1
ATOM 1404 N N . PRO A 1 185 ? -5.980 -8.324 6.548 1.00 60.97 185 PRO A N 1
ATOM 1405 C CA . PRO A 1 185 ? -4.725 -8.049 7.221 1.00 60.97 185 PRO A CA 1
ATOM 1406 C C . PRO A 1 185 ? -4.919 -6.813 8.103 1.00 60.97 185 PRO A C 1
ATOM 1408 O O . PRO A 1 185 ? -5.097 -5.705 7.603 1.00 60.97 185 PRO A O 1
ATOM 1411 N N . HIS A 1 186 ? -4.885 -7.008 9.414 1.00 71.06 186 HIS A N 1
ATOM 1412 C CA . HIS A 1 186 ? -4.868 -5.920 10.376 1.00 71.06 186 HIS A CA 1
ATOM 1413 C C . HIS A 1 186 ? -3.420 -5.584 10.733 1.00 71.06 186 HIS A C 1
ATOM 1415 O O . HIS A 1 186 ? -2.596 -6.470 10.970 1.00 71.06 186 HIS A O 1
ATOM 1421 N N . VAL A 1 187 ? -3.105 -4.293 10.749 1.00 71.38 187 VAL A N 1
ATOM 1422 C CA . VAL A 1 187 ? -1.770 -3.772 11.061 1.00 71.38 187 VAL A CA 1
ATOM 1423 C C . VAL A 1 187 ? -1.885 -2.533 11.942 1.00 71.38 187 VAL A C 1
ATOM 1425 O O . VAL A 1 187 ? -2.972 -1.996 12.165 1.00 71.38 187 VAL A O 1
ATOM 1428 N N . ARG A 1 188 ? -0.755 -2.044 12.463 1.00 71.12 188 ARG A N 1
ATOM 1429 C CA . ARG A 1 188 ? -0.729 -0.739 13.139 1.00 71.12 188 ARG A CA 1
ATOM 1430 C C . ARG A 1 188 ? -1.182 0.343 12.159 1.00 71.12 188 ARG A C 1
ATOM 1432 O O . ARG A 1 188 ? -0.648 0.422 11.056 1.00 71.12 188 ARG A O 1
ATOM 1439 N N . GLY A 1 189 ? -2.149 1.153 12.580 1.00 63.66 189 GLY A N 1
ATOM 1440 C CA . GLY A 1 189 ? -2.892 2.039 11.687 1.00 63.66 189 GLY A CA 1
ATOM 1441 C C . GLY A 1 189 ? -4.245 1.475 11.243 1.00 63.66 189 GLY A C 1
ATOM 1442 O O . GLY A 1 189 ? -4.892 2.105 10.419 1.00 63.66 189 GLY A O 1
ATOM 1443 N N . CYS A 1 190 ? -4.686 0.316 11.760 1.00 77.56 190 CYS A N 1
ATOM 1444 C CA . CYS A 1 190 ? -6.055 -0.159 11.553 1.00 77.56 190 CYS A CA 1
ATOM 1445 C C . CYS A 1 190 ? -7.055 0.912 11.990 1.00 77.56 190 CYS A C 1
ATOM 1447 O O . CYS A 1 190 ? -7.062 1.358 13.142 1.00 77.56 190 CYS A O 1
ATOM 1449 N N . TRP A 1 191 ? -7.919 1.301 11.058 1.00 75.50 191 TRP A N 1
ATOM 1450 C CA . TRP A 1 191 ? -8.802 2.445 11.223 1.00 75.50 191 TRP A CA 1
ATOM 1451 C C . TRP A 1 191 ? -9.803 2.257 12.374 1.00 75.50 191 TRP A C 1
ATOM 1453 O O . TRP A 1 191 ? -10.052 3.216 13.100 1.00 75.50 191 TRP A O 1
ATOM 1463 N N . VAL A 1 192 ? -10.333 1.044 12.604 1.00 83.00 192 VAL A N 1
ATOM 1464 C CA . VAL A 1 192 ? -11.247 0.792 13.739 1.00 83.00 192 VAL A CA 1
ATOM 1465 C C . VAL A 1 192 ? -10.509 0.947 15.067 1.00 83.00 192 VAL A C 1
ATOM 1467 O O . VAL A 1 192 ? -10.998 1.622 15.969 1.00 83.00 192 VAL A O 1
ATOM 1470 N N . VAL A 1 193 ? -9.303 0.385 15.178 1.00 86.62 193 VAL A N 1
ATOM 1471 C CA . VAL A 1 193 ? -8.471 0.488 16.388 1.00 86.62 193 VAL A CA 1
ATOM 1472 C C . VAL A 1 193 ? -8.110 1.948 16.674 1.00 86.62 193 VAL A C 1
ATOM 1474 O O . VAL A 1 193 ? -8.243 2.404 17.809 1.00 86.62 193 VAL A O 1
ATOM 1477 N N . ASP A 1 194 ? -7.709 2.715 15.661 1.00 80.69 194 ASP A N 1
ATOM 1478 C CA . ASP A 1 194 ? -7.348 4.125 15.835 1.00 80.69 194 ASP A CA 1
ATOM 1479 C C . ASP A 1 194 ? -8.555 5.023 16.158 1.00 80.69 194 ASP A C 1
ATOM 1481 O O . ASP A 1 194 ? -8.403 6.004 16.897 1.00 80.69 194 ASP A O 1
ATOM 1485 N N . LEU A 1 195 ? -9.753 4.685 15.663 1.00 80.94 195 LEU A N 1
ATOM 1486 C CA . LEU A 1 195 ? -10.999 5.346 16.060 1.00 80.94 195 LEU A CA 1
ATOM 1487 C C . LEU A 1 195 ? -11.362 5.042 17.513 1.00 80.94 195 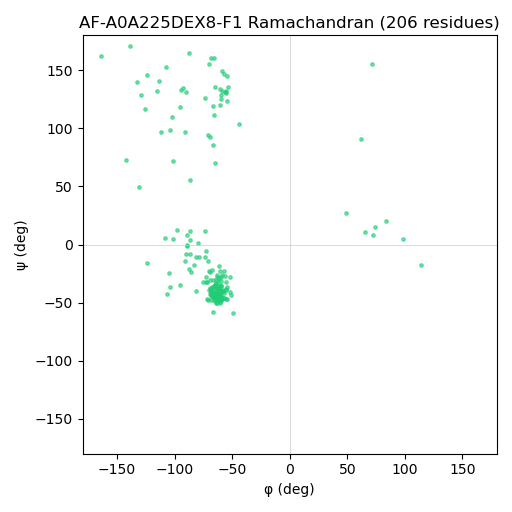LEU A C 1
ATOM 1489 O O . LEU A 1 195 ? -11.685 5.973 18.250 1.00 80.94 195 LEU A O 1
ATOM 1493 N N . VAL A 1 196 ? -11.256 3.785 17.952 1.00 89.00 196 VAL A N 1
ATOM 1494 C CA . VAL A 1 196 ? -11.494 3.411 19.356 1.00 89.00 196 VAL A CA 1
ATOM 1495 C C . VAL A 1 196 ? -10.501 4.114 20.286 1.00 89.00 196 VAL A C 1
ATOM 1497 O O . VAL A 1 196 ? -10.886 4.599 21.344 1.00 89.00 196 VAL A O 1
ATOM 1500 N N . LEU A 1 197 ? -9.240 4.255 19.868 1.00 86.00 197 LEU A N 1
ATOM 1501 C CA . LEU A 1 197 ? -8.196 4.945 20.634 1.00 86.00 197 LEU A CA 1
ATOM 1502 C C . LEU A 1 197 ? -8.250 6.480 20.542 1.00 86.00 197 LEU A C 1
ATOM 1504 O O . LEU A 1 197 ? -7.372 7.150 21.088 1.00 86.00 197 LEU A O 1
ATOM 1508 N N . GLY A 1 198 ? -9.217 7.056 19.820 1.00 74.50 198 GLY A N 1
ATOM 1509 C CA . GLY A 1 198 ? -9.350 8.509 19.662 1.00 74.50 198 GLY A CA 1
ATOM 1510 C C . GLY A 1 198 ? -8.199 9.178 18.894 1.00 74.50 198 GLY A C 1
ATOM 1511 O O . GLY A 1 198 ? -8.117 10.406 18.838 1.00 74.50 198 GLY A O 1
ATOM 1512 N N . LYS A 1 199 ? -7.319 8.400 18.253 1.00 64.62 199 LYS A N 1
ATOM 1513 C CA . LYS A 1 199 ? -6.119 8.895 17.553 1.00 64.62 199 LYS A CA 1
ATOM 1514 C C . LYS A 1 199 ? -6.444 9.647 16.260 1.00 64.62 199 LYS A C 1
ATOM 1516 O O . LYS A 1 199 ? -5.603 10.371 15.736 1.00 64.62 199 LYS A O 1
ATOM 1521 N N . GLY A 1 200 ? -7.675 9.523 15.766 1.00 51.41 200 GLY A N 1
ATOM 1522 C CA . GLY A 1 200 ? -8.149 10.197 14.560 1.00 51.41 200 GLY A CA 1
ATOM 1523 C C . GLY A 1 200 ? -8.716 11.614 14.752 1.00 51.41 200 GLY A C 1
ATOM 1524 O O . GLY A 1 200 ? -9.014 12.261 13.751 1.00 51.41 200 GLY A O 1
ATOM 1525 N N . MET A 1 201 ? -8.925 12.126 15.969 1.00 46.47 201 MET A N 1
ATOM 1526 C CA . MET A 1 201 ? -9.685 13.384 16.153 1.00 46.47 201 MET A CA 1
ATOM 1527 C C . MET A 1 201 ? -8.862 14.687 16.120 1.00 46.47 201 MET A C 1
ATOM 1529 O O . MET A 1 201 ? -9.445 15.764 16.185 1.00 46.47 201 MET A O 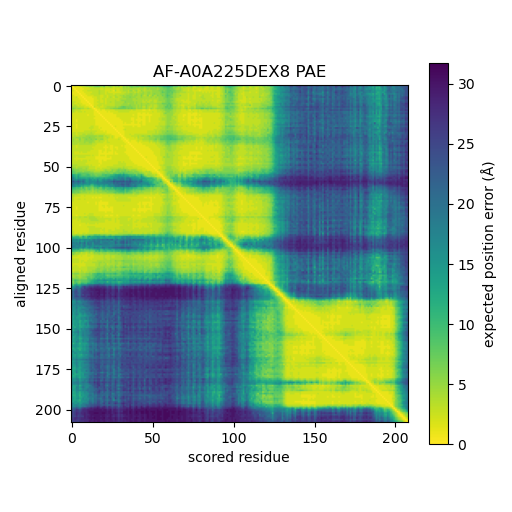1
ATOM 1533 N N . ASN A 1 202 ? -7.538 14.640 15.933 1.00 36.19 202 ASN A N 1
ATOM 1534 C CA . ASN A 1 202 ? -6.700 15.847 15.857 1.00 36.19 202 ASN A CA 1
ATOM 1535 C C . ASN A 1 202 ? -6.328 16.238 14.415 1.00 36.19 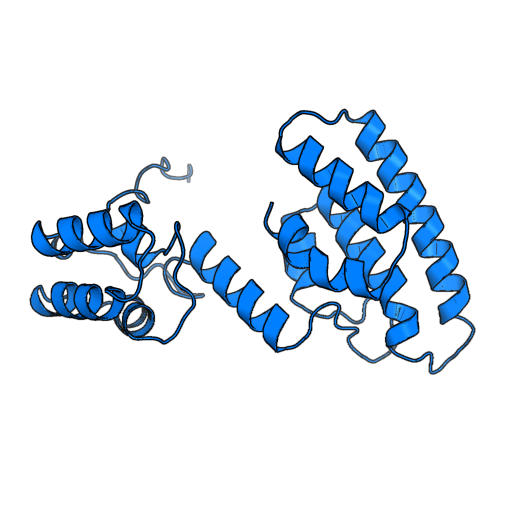202 ASN A C 1
ATOM 1537 O O . ASN A 1 202 ? -5.170 16.156 14.008 1.00 36.19 202 ASN A O 1
ATOM 1541 N N . ARG A 1 203 ? -7.302 16.748 13.652 1.00 37.84 203 ARG A N 1
ATOM 1542 C CA . ARG A 1 203 ? -7.039 17.722 12.576 1.00 37.84 203 ARG A CA 1
ATOM 1543 C C . ARG A 1 203 ? -7.997 18.903 12.773 1.00 37.84 203 ARG A C 1
ATOM 1545 O O . ARG A 1 203 ? -9.191 18.650 12.918 1.00 37.84 203 ARG A O 1
ATOM 1552 N N . PRO A 1 204 ? -7.520 20.164 12.806 1.00 27.42 204 PRO A N 1
ATOM 1553 C CA . PRO A 1 204 ? -8.419 21.313 12.872 1.00 27.42 204 PRO A CA 1
ATOM 1554 C C . PRO A 1 204 ? -9.388 21.286 11.677 1.00 27.42 204 PRO A C 1
ATOM 1556 O O . PRO A 1 204 ? -8.996 20.820 10.600 1.00 27.42 204 PRO A O 1
ATOM 1559 N N . PRO A 1 205 ? -10.641 21.751 11.849 1.00 31.44 205 PRO A N 1
ATOM 1560 C CA . PRO A 1 205 ? -11.601 21.818 10.755 1.00 31.44 205 PRO A CA 1
ATOM 1561 C C . PRO A 1 205 ? -10.988 22.622 9.606 1.00 31.44 205 PRO A C 1
ATOM 1563 O O . PRO A 1 205 ? -10.399 23.681 9.827 1.00 31.44 205 PRO A O 1
ATOM 1566 N N . ASN A 1 206 ? -11.072 22.088 8.387 1.00 27.66 206 ASN A N 1
ATOM 1567 C CA . ASN A 1 206 ? -10.624 22.811 7.202 1.00 27.66 206 ASN A CA 1
ATOM 1568 C C . ASN A 1 206 ? -11.437 24.117 7.121 1.00 27.66 206 ASN A C 1
ATOM 1570 O O . ASN A 1 206 ? -12.656 24.052 7.312 1.00 27.66 206 ASN A O 1
ATOM 1574 N N . PRO A 1 207 ? -10.805 25.283 6.900 1.00 33.25 207 PRO A N 1
ATOM 1575 C CA . PRO A 1 207 ? -11.544 26.525 6.761 1.00 33.25 207 PRO A CA 1
ATOM 1576 C C . PRO A 1 207 ? -12.492 26.406 5.566 1.00 33.25 207 PRO A C 1
ATOM 1578 O O . PRO A 1 207 ? -12.116 25.874 4.519 1.00 33.25 207 PRO A O 1
ATOM 1581 N N . VAL A 1 208 ? -13.728 26.839 5.815 1.00 47.97 208 VAL A N 1
ATOM 1582 C CA . VAL A 1 208 ? -14.862 26.877 4.884 1.00 47.97 208 VAL A CA 1
ATOM 1583 C C . VAL A 1 208 ? -14.513 27.666 3.628 1.00 47.97 208 VAL A C 1
ATOM 1585 O O . VAL A 1 208 ? -13.835 28.709 3.775 1.00 47.97 208 VAL A O 1
#

Mean predicted aligned error: 13.27 Å

Sequence (208 aa):
MFTLTAAKPALDRVHHTACRTAVEVGWRLAEGAASANDVAVTLEGLRAAWEEGLESAIHYYEAPPELWALPRLVNVLTLLFNEPAEAARQLLVPLSIVHPGQPVPLLTPEETRNCCWLVRELFNRGGVGPLLPWENAWQTETAVALAAQIYASGEFSAMPILADALQDVGCDNVDALIHCRGPGPHVRGCWVVDLVLGKGMNRPPNPV

Radius of gyration: 20.98 Å; Cα contacts (8 Å, |Δi|>4): 221; chains: 1; bounding box: 44×39×62 Å

Organism: NCBI:txid1908690

Solvent-accessible surface area (backbone atoms only — not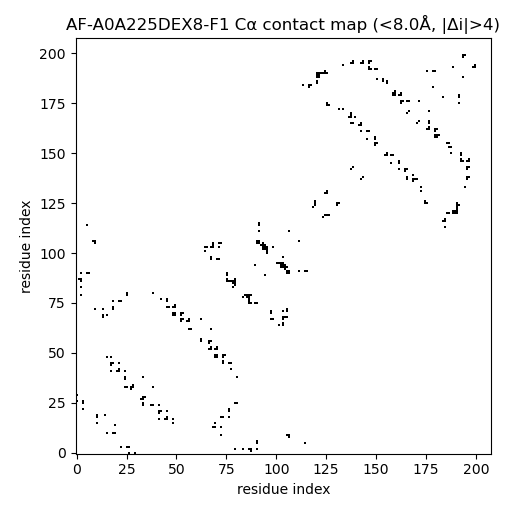 comparable to full-atom values): 11916 Å² total; per-residue (Å²): 107,70,53,62,61,69,42,46,72,35,51,75,71,60,73,49,67,48,62,52,52,41,46,54,50,52,52,33,42,76,73,70,74,47,54,74,65,58,52,52,57,40,50,52,43,32,52,53,51,31,54,56,25,43,63,70,28,72,82,36,101,76,52,58,63,73,50,46,47,47,34,53,51,37,52,31,57,55,28,47,79,78,37,49,69,58,16,39,51,49,55,64,44,51,56,43,91,87,39,97,86,54,62,49,66,62,49,54,76,65,54,35,48,53,49,52,49,48,50,35,33,71,73,33,76,60,68,100,59,80,76,73,84,81,60,72,77,41,49,37,73,68,37,30,52,50,34,49,49,32,60,72,71,66,54,54,86,54,32,45,57,48,29,50,52,27,44,77,61,64,51,76,59,60,58,54,42,49,53,31,62,42,93,61,93,70,54,90,60,30,38,64,45,36,54,43,64,56,71,70,73,87,65,81,79,75,84,129

pLDDT: mean 79.02, std 16.18, range [27.42, 96.75]